Protein AF-A0A7S4HZF3-F1 (afdb_monomer_lite)

Organism: NCBI:txid72548

Foldseek 3Di:
DDDDDDDPDPPADDDPPDDDDDDDDPDDDLVVCCVPDDPVVSVVVVVVVVVVVVVVVVVVVVVVVVVVVVVVVVVVVVVVVVVLVVLLVVLLCCLVQVQLFDAQPDPVGRHTDDDDQWFQQDWDPPCVVQTFTAGNQPNDTPRPTCLVCQQVPPSQDPPADSTGRPPVVSSLLSSLVRSLVVSCVSLVPDDPSSSVSNCVVCVPVCVSSPRPVD

Secondary structure (DSSP, 8-state):
-PPPPPP------PPTT---SSSS-----HHHHHHHS-HHHHHHHHHHHHHHHHHHHHHHHHHHHHHHHHHHHHHHHHHHHHHHHHHHHHHHHHIIIIIIS-B-S-TTT--B----SS-SEEEEEEEETTEEEEETTT--EEET--HHHHHT-TTSPTT--SS---SHHHHHHHHHHHHHHHHHHHHHTS-HHHHHHHHHHTHHHHHHTTTT--

pLDDT: mean 87.55, std 17.33, range [32.25, 98.31]

Sequence (214 aa):
RHRAPATPTARRGRVPGCRAADGARTSYPDALLALRLPGDAFNAYLTSRLQLEEARLASEVDGRVRRQVQAELARLAEFEDDRDGREADALQRHIVDEILTLKCPREGCRQAYDDFEGCAALVCSRCRDPPCHFCGWCLHDCGRDAHAHVRTCPHKPAGTDAYYPRPRAVFDDHWKRRKAARIAEAMEAARPAVRARVCRALRVQLDEVGYGAQ

Structure (mmCIF, N/CA/C/O backbone):
data_AF-A0A7S4HZF3-F1
#
_entry.id   AF-A0A7S4HZF3-F1
#
loop_
_atom_site.group_PDB
_atom_site.id
_atom_site.type_symbol
_atom_site.label_atom_id
_atom_site.label_alt_id
_atom_site.label_comp_id
_atom_site.label_asym_id
_atom_site.label_entity_id
_atom_site.label_seq_id
_atom_site.pdbx_PDB_ins_code
_atom_site.Cartn_x
_atom_site.Cartn_y
_atom_site.Cartn_z
_atom_site.occupancy
_atom_site.B_iso_or_equiv
_atom_site.auth_seq_id
_atom_site.auth_comp_id
_atom_site.auth_asym_id
_atom_site.auth_atom_id
_atom_site.pdbx_PDB_model_num
ATOM 1 N N . ARG A 1 1 ? -0.731 5.477 36.263 1.00 39.31 1 ARG A N 1
ATOM 2 C CA . ARG A 1 1 ? -1.414 4.857 37.428 1.00 39.31 1 ARG A CA 1
ATOM 3 C C . ARG A 1 1 ? -2.761 5.555 37.606 1.00 39.31 1 ARG A C 1
ATOM 5 O O . ARG A 1 1 ? -2.833 6.554 38.308 1.00 39.31 1 ARG A O 1
ATOM 12 N N . HIS A 1 2 ? -3.791 5.105 3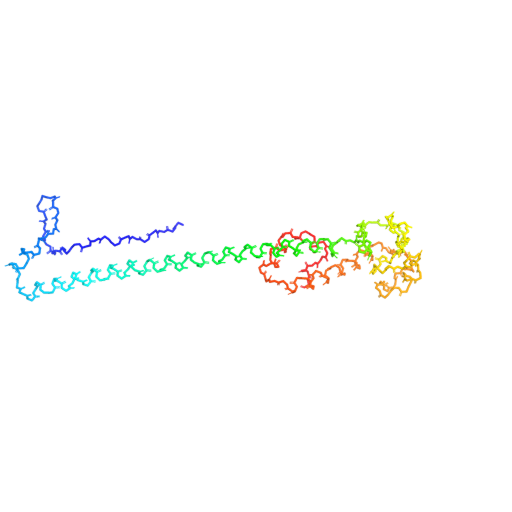6.885 1.00 34.91 2 HIS A N 1
ATOM 13 C CA . HIS A 1 2 ? -5.120 5.717 36.936 1.00 34.91 2 HIS A CA 1
ATOM 14 C C . HIS A 1 2 ? -5.876 5.210 38.166 1.00 34.91 2 HIS A C 1
ATOM 16 O O . HIS A 1 2 ? -6.023 4.007 38.367 1.00 34.91 2 HIS A O 1
ATOM 22 N N . ARG A 1 3 ? -6.281 6.147 39.024 1.00 32.25 3 ARG A N 1
ATOM 23 C CA . ARG A 1 3 ? -7.026 5.905 40.260 1.00 32.25 3 ARG A CA 1
ATOM 24 C C . ARG A 1 3 ? -8.498 5.708 39.884 1.00 32.25 3 ARG A C 1
ATOM 26 O O . ARG A 1 3 ? -9.089 6.605 39.291 1.00 32.25 3 ARG A O 1
ATOM 33 N N . ALA A 1 4 ? -9.060 4.539 40.185 1.00 34.62 4 ALA A N 1
ATOM 34 C CA . ALA A 1 4 ? -10.476 4.258 39.958 1.00 34.62 4 ALA A CA 1
ATOM 35 C C . ALA A 1 4 ? -11.363 5.241 40.757 1.00 34.62 4 ALA A C 1
ATOM 37 O O . ALA A 1 4 ? -10.996 5.597 41.884 1.00 34.62 4 ALA A O 1
ATOM 38 N N . PRO A 1 5 ? -12.512 5.687 40.215 1.00 38.56 5 PRO A N 1
ATOM 39 C CA . PRO A 1 5 ? -13.443 6.528 40.955 1.00 38.56 5 PRO A CA 1
ATOM 40 C C . PRO A 1 5 ? -14.061 5.726 42.106 1.00 38.56 5 PRO A C 1
ATOM 42 O O . PRO A 1 5 ? -14.525 4.602 41.924 1.00 38.56 5 PRO A O 1
ATOM 45 N N . ALA A 1 6 ? -14.035 6.303 43.307 1.00 38.88 6 ALA A N 1
ATOM 46 C CA . ALA A 1 6 ? -14.614 5.695 44.495 1.00 38.88 6 ALA A CA 1
ATOM 47 C C . ALA A 1 6 ? -16.127 5.505 44.305 1.00 38.88 6 ALA A C 1
ATOM 49 O O . ALA A 1 6 ? -16.853 6.466 44.056 1.00 38.88 6 ALA A O 1
ATOM 50 N N . THR A 1 7 ? -16.600 4.266 44.445 1.00 37.28 7 THR A N 1
ATOM 51 C CA . THR A 1 7 ? -18.027 3.937 44.532 1.00 37.28 7 THR A CA 1
ATOM 52 C C . THR A 1 7 ? -18.690 4.777 45.627 1.00 37.28 7 THR A C 1
ATOM 54 O O . THR A 1 7 ? -18.167 4.807 46.749 1.00 37.28 7 THR A O 1
ATOM 57 N N . PRO A 1 8 ? -19.832 5.437 45.357 1.00 39.84 8 PRO A N 1
ATOM 58 C CA . PRO A 1 8 ? -20.546 6.180 46.379 1.00 39.84 8 PRO A CA 1
ATOM 59 C C . PRO A 1 8 ? -21.089 5.175 47.395 1.00 39.84 8 PRO A C 1
ATOM 61 O O . PRO A 1 8 ? -22.013 4.409 47.129 1.00 39.84 8 PRO A O 1
ATOM 64 N N . THR A 1 9 ? -20.457 5.128 48.564 1.00 42.28 9 THR A N 1
ATOM 65 C CA . THR A 1 9 ? -20.938 4.340 49.693 1.00 42.28 9 THR A CA 1
ATOM 66 C C . THR A 1 9 ? -22.310 4.865 50.085 1.00 42.28 9 THR A C 1
ATOM 68 O O . THR A 1 9 ? -22.481 6.067 50.285 1.00 42.28 9 THR A O 1
ATOM 71 N N . ALA A 1 10 ? -23.291 3.964 50.174 1.00 42.53 10 ALA A N 1
ATOM 72 C CA . ALA A 1 10 ? -24.647 4.260 50.616 1.00 42.53 10 ALA A CA 1
ATOM 73 C C . ALA A 1 10 ? -24.607 5.006 51.959 1.00 42.53 10 ALA A C 1
ATOM 75 O O . ALA A 1 10 ? -24.451 4.406 53.028 1.00 42.53 10 ALA A O 1
ATOM 76 N N . ARG A 1 11 ? -24.709 6.337 51.915 1.00 46.69 11 ARG A N 1
ATOM 77 C CA . ARG A 1 11 ? -24.791 7.171 53.110 1.00 46.69 11 ARG A CA 1
ATOM 78 C C . ARG A 1 11 ? -26.216 7.071 53.633 1.00 46.69 11 ARG A C 1
ATOM 80 O O . ARG A 1 11 ? -27.071 7.885 53.313 1.00 46.69 11 ARG A O 1
ATOM 87 N N . ARG A 1 12 ? -26.463 6.034 54.437 1.00 45.34 12 ARG A N 1
ATOM 88 C CA . ARG A 1 12 ? -27.632 5.961 55.322 1.00 45.34 12 ARG A CA 1
ATOM 89 C C . ARG A 1 12 ? -27.640 7.232 56.170 1.00 45.34 12 ARG A C 1
ATOM 91 O O . ARG A 1 12 ? -26.593 7.575 56.724 1.00 45.34 12 ARG A O 1
ATOM 98 N N . GLY A 1 13 ? -28.775 7.931 56.233 1.00 41.81 13 GLY A N 1
ATOM 99 C CA . GLY A 1 13 ? -28.918 9.162 57.010 1.00 41.81 13 GLY A CA 1
ATOM 100 C C . GLY A 1 13 ? -28.385 8.963 58.428 1.00 41.81 13 GLY A C 1
ATOM 101 O O . GLY A 1 13 ? -28.945 8.191 59.203 1.00 41.81 13 GLY A O 1
ATOM 102 N N . ARG A 1 14 ? -27.258 9.603 58.750 1.00 47.94 14 ARG A N 1
ATOM 103 C CA . ARG A 1 14 ? -26.752 9.683 60.120 1.00 47.94 14 ARG A CA 1
ATOM 104 C C . ARG A 1 14 ? -27.191 11.016 60.686 1.00 47.94 14 ARG A C 1
ATOM 106 O O . ARG A 1 14 ? -26.902 12.054 60.099 1.00 47.94 14 ARG A O 1
ATOM 113 N N . VAL A 1 15 ? -27.836 10.969 61.841 1.00 46.03 15 VAL A N 1
ATOM 114 C CA . VAL A 1 15 ? -28.073 12.158 62.655 1.00 46.03 15 VAL A CA 1
ATOM 115 C C . VAL A 1 15 ? -26.736 12.548 63.303 1.00 46.03 15 VAL A C 1
ATOM 117 O O . VAL A 1 15 ? -26.105 11.691 63.936 1.00 46.03 15 VAL A O 1
ATOM 120 N N . PRO A 1 16 ? -26.256 13.793 63.141 1.00 42.00 16 PRO A N 1
ATOM 121 C CA . PRO A 1 16 ? -25.075 14.272 63.851 1.00 42.00 16 PRO A CA 1
ATOM 122 C C . PRO A 1 16 ? -25.298 14.163 65.368 1.00 42.00 16 PRO A C 1
ATOM 124 O O . PRO A 1 16 ? -26.251 14.729 65.891 1.00 42.00 16 PRO A O 1
ATOM 127 N N . GLY A 1 17 ? -24.443 13.413 66.074 1.00 47.81 17 GLY A N 1
ATOM 128 C CA . GLY A 1 17 ? -24.484 13.280 67.541 1.00 47.81 17 GLY A CA 1
ATOM 129 C C . GLY A 1 17 ? -24.940 11.922 68.089 1.00 47.81 17 GLY A C 1
ATOM 130 O O . GLY A 1 17 ? -24.714 11.646 69.265 1.00 47.81 17 GLY A O 1
ATOM 131 N N . CYS A 1 18 ? -25.492 11.022 67.270 1.00 49.94 18 CYS A N 1
ATOM 132 C CA . CYS A 1 18 ? -25.834 9.674 67.733 1.00 49.94 18 CYS A CA 1
ATOM 133 C C . CYS A 1 18 ? -24.596 8.760 67.715 1.00 49.94 18 CYS A C 1
ATOM 135 O O . CYS A 1 18 ? -24.215 8.235 66.666 1.00 49.94 18 CYS A O 1
ATOM 137 N N . ARG A 1 19 ? -23.961 8.549 68.877 1.00 46.81 19 ARG A N 1
ATOM 138 C CA . ARG A 1 19 ? -23.011 7.441 69.062 1.00 46.81 19 ARG A CA 1
ATOM 139 C C . ARG A 1 19 ? -23.813 6.147 69.154 1.00 46.81 19 ARG A C 1
ATOM 141 O O . ARG A 1 19 ? -24.637 6.003 70.049 1.00 46.81 19 ARG A O 1
ATOM 148 N N . ALA A 1 20 ? -23.583 5.219 68.231 1.00 48.88 20 ALA A N 1
ATOM 149 C CA . ALA A 1 20 ? -24.076 3.861 68.390 1.00 48.88 20 ALA A CA 1
ATOM 150 C C . ALA A 1 20 ? -23.321 3.228 69.560 1.00 48.88 20 ALA A C 1
ATOM 152 O O . ALA A 1 20 ? -22.129 2.942 69.434 1.00 48.88 20 ALA A O 1
ATOM 153 N N . ALA A 1 21 ? -23.995 3.064 70.695 1.00 46.78 21 ALA A N 1
ATOM 154 C CA . ALA A 1 21 ? -23.595 2.044 71.644 1.00 46.78 21 ALA A CA 1
ATOM 155 C C . ALA A 1 21 ? -23.730 0.703 70.909 1.00 46.78 21 ALA A C 1
ATOM 157 O O . ALA A 1 21 ? -24.753 0.431 70.284 1.00 46.78 21 ALA A O 1
ATOM 158 N N . ASP A 1 22 ? -22.656 -0.074 70.913 1.00 47.19 22 ASP A N 1
ATOM 159 C CA . ASP A 1 22 ? -22.677 -1.495 70.574 1.00 47.19 22 ASP A CA 1
ATOM 160 C C . ASP A 1 22 ? -22.912 -1.840 69.098 1.00 47.19 22 ASP A C 1
ATOM 162 O O . ASP A 1 22 ? -23.850 -2.537 68.735 1.00 47.19 22 ASP A O 1
ATOM 166 N N . GLY A 1 23 ? -21.999 -1.394 68.228 1.00 50.47 23 GLY A N 1
ATOM 167 C CA . GLY A 1 23 ? -21.511 -2.185 67.081 1.00 50.47 23 GLY A CA 1
ATOM 168 C C . GLY A 1 23 ? -22.491 -2.660 65.989 1.00 50.47 23 GLY A C 1
ATOM 169 O O . GLY A 1 23 ? -22.035 -3.240 65.004 1.00 50.47 23 GLY A O 1
ATOM 170 N N . ALA A 1 24 ? -23.798 -2.410 66.075 1.00 49.50 24 ALA A N 1
ATOM 171 C CA . ALA A 1 24 ? -24.798 -3.010 65.199 1.00 49.50 24 ALA A CA 1
ATOM 172 C C . ALA A 1 24 ? -25.681 -1.951 64.515 1.00 49.50 24 ALA A C 1
ATOM 174 O O . ALA A 1 24 ? -26.526 -1.302 65.117 1.00 49.50 24 ALA A O 1
ATOM 175 N N . ARG A 1 25 ? -25.454 -1.811 63.201 1.00 56.56 25 ARG A N 1
ATOM 176 C CA . ARG A 1 25 ? -26.339 -1.271 62.144 1.00 56.56 25 ARG A CA 1
ATOM 177 C C . ARG A 1 25 ? -27.165 -0.023 62.500 1.00 56.56 25 ARG A C 1
ATOM 179 O O . ARG A 1 25 ? -28.334 -0.084 62.857 1.00 56.56 25 ARG A O 1
ATOM 186 N N . THR A 1 26 ? -26.583 1.142 62.229 1.00 58.56 26 THR A N 1
ATOM 187 C CA . THR A 1 26 ? -27.201 2.456 62.464 1.00 58.56 26 THR A CA 1
ATOM 188 C C . THR A 1 26 ? -28.191 2.862 61.363 1.00 58.56 26 THR A C 1
ATOM 190 O O . THR A 1 26 ? -27.866 3.687 60.505 1.00 58.56 26 THR A O 1
ATOM 193 N N . SER A 1 27 ? -29.395 2.292 61.360 1.00 64.88 27 SER A N 1
ATOM 194 C CA . SER A 1 27 ? -30.554 2.896 60.684 1.00 64.88 27 SER A CA 1
ATOM 195 C C . SER A 1 27 ? -31.845 2.557 61.422 1.00 64.88 27 SER A C 1
ATOM 197 O O . SER A 1 27 ? -32.123 1.380 61.637 1.00 64.88 27 SER A O 1
ATOM 199 N N . TYR A 1 28 ? -32.631 3.576 61.772 1.00 81.56 28 TYR A N 1
ATOM 200 C CA . TYR A 1 28 ? -33.967 3.394 62.338 1.00 81.56 28 TYR A CA 1
ATOM 201 C C . TYR A 1 28 ? -34.943 2.872 61.266 1.00 81.56 28 TYR A C 1
ATOM 203 O O . TYR A 1 28 ? -34.857 3.321 60.122 1.00 81.56 28 TYR A O 1
ATOM 211 N N . PRO A 1 29 ? -35.864 1.951 61.609 1.00 84.38 29 PRO A N 1
ATOM 212 C CA . PRO A 1 29 ? -36.972 1.561 60.740 1.00 84.38 29 PRO A CA 1
ATOM 213 C C . PRO A 1 29 ? -37.901 2.739 60.438 1.00 84.38 29 PRO A C 1
ATOM 215 O O . PRO A 1 29 ? -38.227 3.515 61.339 1.00 84.38 29 PRO A O 1
ATOM 218 N N . ASP A 1 30 ? -38.409 2.812 59.209 1.00 86.00 30 ASP A N 1
ATOM 219 C CA . ASP A 1 30 ? -39.293 3.898 58.761 1.00 86.00 30 ASP A CA 1
ATOM 220 C C . ASP A 1 30 ? -40.549 4.027 59.622 1.00 86.00 30 ASP A C 1
ATOM 222 O O . ASP A 1 30 ? -40.959 5.136 59.940 1.00 86.00 30 ASP A O 1
ATOM 226 N N . ALA A 1 31 ? -41.114 2.904 60.078 1.00 86.81 31 ALA A N 1
ATOM 227 C CA . ALA A 1 31 ? -42.273 2.898 60.970 1.00 86.81 31 ALA A CA 1
ATOM 228 C C . ALA A 1 31 ? -41.993 3.595 62.316 1.00 86.81 31 ALA A C 1
ATOM 230 O O . ALA A 1 31 ? -42.859 4.286 62.847 1.00 86.81 31 ALA A O 1
ATOM 231 N N . LEU A 1 32 ? -40.776 3.456 62.860 1.00 85.94 32 LEU A N 1
ATOM 232 C CA . LEU A 1 32 ? -40.383 4.144 64.094 1.00 85.94 32 LEU A CA 1
ATOM 233 C C . LEU A 1 32 ? -40.102 5.628 63.850 1.00 85.94 32 LEU A C 1
ATOM 235 O O . LEU A 1 32 ? -40.420 6.444 64.711 1.00 85.94 32 LEU A O 1
ATOM 239 N N . LEU A 1 33 ? -39.550 5.986 62.688 1.00 87.25 33 LEU A N 1
ATOM 240 C CA . LEU A 1 33 ? -39.375 7.384 62.289 1.00 87.25 33 LEU A CA 1
ATOM 241 C C . LEU A 1 33 ? -40.731 8.078 62.090 1.00 87.25 33 LEU A C 1
ATOM 243 O O . LEU A 1 33 ? -40.921 9.174 62.606 1.00 87.25 33 LEU A O 1
ATOM 247 N N . ALA A 1 34 ? -41.688 7.412 61.441 1.00 89.81 34 ALA A N 1
ATOM 248 C CA . ALA A 1 34 ? -43.046 7.913 61.237 1.00 89.81 34 ALA A CA 1
ATOM 249 C C . ALA A 1 34 ? -43.792 8.154 62.559 1.00 89.81 34 ALA A C 1
ATOM 251 O O . ALA A 1 34 ? -44.517 9.132 62.691 1.00 89.81 34 ALA A O 1
ATOM 252 N N . LEU A 1 35 ? -43.600 7.271 63.548 1.00 90.00 35 LEU A N 1
ATOM 253 C CA . LEU A 1 35 ? -44.254 7.371 64.857 1.00 90.00 35 LEU A CA 1
ATOM 254 C C . LEU A 1 35 ? -43.649 8.464 65.754 1.00 90.00 35 LEU A C 1
ATOM 256 O O . LEU A 1 35 ? -44.314 8.958 66.662 1.00 90.00 35 LEU A O 1
ATOM 260 N N . ARG A 1 36 ? -42.362 8.782 65.572 1.00 91.00 36 ARG A N 1
ATOM 261 C CA . ARG A 1 36 ? -41.589 9.619 66.507 1.00 91.00 36 ARG A CA 1
ATOM 262 C C . ARG A 1 36 ? -41.262 11.011 65.983 1.00 91.00 36 ARG A C 1
ATOM 264 O O . ARG A 1 36 ? -40.899 11.862 66.791 1.00 91.00 36 ARG A O 1
ATOM 271 N N . LEU A 1 37 ? -41.354 11.242 64.677 1.00 90.38 37 LEU A N 1
ATOM 272 C CA . LEU A 1 37 ? -41.080 12.542 64.074 1.00 90.38 37 LEU A CA 1
ATOM 273 C C . LEU A 1 37 ? -42.378 13.321 63.813 1.00 90.38 37 LEU A C 1
ATOM 275 O O . LEU A 1 37 ? -43.398 12.720 63.475 1.00 90.38 37 LEU A O 1
ATOM 279 N N . PRO A 1 38 ? -42.338 14.661 63.904 1.00 93.31 38 PRO A N 1
ATOM 280 C CA . PRO A 1 38 ? -43.365 15.523 63.326 1.00 93.31 38 PRO A CA 1
ATOM 281 C C . PRO A 1 38 ? -43.580 15.227 61.829 1.00 93.31 38 PRO A C 1
ATOM 283 O O . PRO A 1 38 ? -42.648 14.829 61.125 1.00 93.31 38 PRO A O 1
ATOM 286 N N . GLY A 1 39 ? -44.808 15.408 61.332 1.00 90.81 39 GLY A N 1
ATOM 287 C CA . GLY A 1 39 ? -45.186 14.997 59.972 1.00 90.81 39 GLY A CA 1
ATOM 288 C C . GLY A 1 39 ? -44.402 15.698 58.856 1.00 90.81 39 GLY A C 1
ATOM 289 O O . GLY A 1 39 ? -44.041 15.073 57.863 1.00 90.81 39 GLY A O 1
ATOM 290 N N . ASP A 1 40 ? -44.072 16.974 59.034 1.00 93.31 40 ASP A N 1
ATOM 291 C CA . ASP A 1 40 ? -43.211 17.752 58.139 1.00 93.31 40 ASP A CA 1
ATOM 292 C C . ASP A 1 40 ? -41.772 17.209 58.098 1.00 93.31 40 ASP A C 1
ATOM 294 O O . ASP A 1 40 ? -41.211 17.021 57.015 1.00 93.31 40 ASP A O 1
ATOM 298 N N . ALA A 1 41 ? -41.202 16.866 59.256 1.00 89.88 41 ALA A N 1
ATOM 299 C CA . ALA A 1 41 ? -39.871 16.272 59.358 1.00 89.88 41 ALA A CA 1
ATOM 300 C C . ALA A 1 41 ? -39.806 14.873 58.718 1.00 89.88 41 ALA A C 1
ATOM 302 O O . ALA A 1 41 ? -38.837 14.549 58.023 1.00 89.88 41 ALA A O 1
ATOM 303 N N . PHE A 1 42 ? -40.840 14.046 58.903 1.00 91.12 42 PHE A N 1
ATOM 304 C CA . PHE A 1 42 ? -40.917 12.731 58.264 1.00 91.12 42 PHE A CA 1
ATOM 305 C C . PHE A 1 42 ? -41.105 12.834 56.740 1.00 91.12 42 PHE A C 1
ATOM 307 O O . PHE A 1 42 ? -40.445 12.111 55.992 1.00 91.12 42 PHE A O 1
ATOM 314 N N . ASN A 1 43 ? -41.914 13.784 56.258 1.00 92.38 43 ASN A N 1
ATOM 315 C CA . ASN A 1 43 ? -42.062 14.051 54.824 1.00 92.38 43 ASN A CA 1
ATOM 316 C C . ASN A 1 43 ? -40.749 14.524 54.187 1.00 92.38 43 ASN A C 1
ATOM 318 O O . ASN A 1 43 ? -40.373 14.037 53.123 1.00 92.38 43 ASN A O 1
ATOM 322 N N . ALA A 1 44 ? -40.006 15.415 54.851 1.00 91.31 44 ALA A N 1
ATOM 323 C CA . ALA A 1 44 ? -38.689 15.843 54.381 1.00 91.31 44 ALA A CA 1
ATOM 324 C C . ALA A 1 44 ? -37.693 14.669 54.285 1.00 91.31 44 ALA A C 1
ATOM 326 O O . ALA A 1 44 ? -36.924 14.581 53.320 1.00 91.31 44 ALA A O 1
ATOM 327 N N . TYR A 1 45 ? -37.734 13.737 55.246 1.00 91.25 45 TYR A 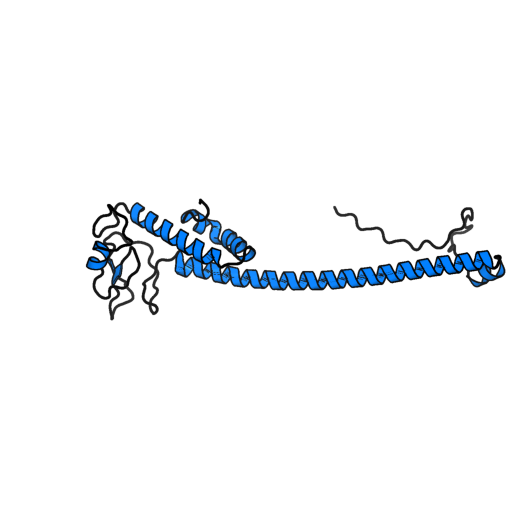N 1
ATOM 328 C CA . TYR A 1 45 ? -36.964 12.491 55.203 1.00 91.25 45 TYR A CA 1
ATOM 329 C C . TYR A 1 45 ? -37.337 11.619 53.993 1.00 91.25 45 TYR A C 1
ATOM 331 O O . TYR A 1 45 ? -36.443 11.187 53.260 1.00 91.25 45 TYR A O 1
ATOM 339 N N . LEU A 1 46 ? -38.633 11.386 53.757 1.00 93.88 46 LEU A N 1
ATOM 340 C CA . LEU A 1 46 ? -39.107 10.576 52.631 1.00 93.88 46 LEU A CA 1
ATOM 341 C C . LEU A 1 46 ? -38.719 11.189 51.282 1.00 93.88 46 LEU A C 1
ATOM 343 O O . LEU A 1 46 ? -38.175 10.480 50.437 1.00 93.88 46 LEU A O 1
ATOM 347 N N . THR A 1 47 ? -38.911 12.499 51.104 1.00 94.38 47 THR A 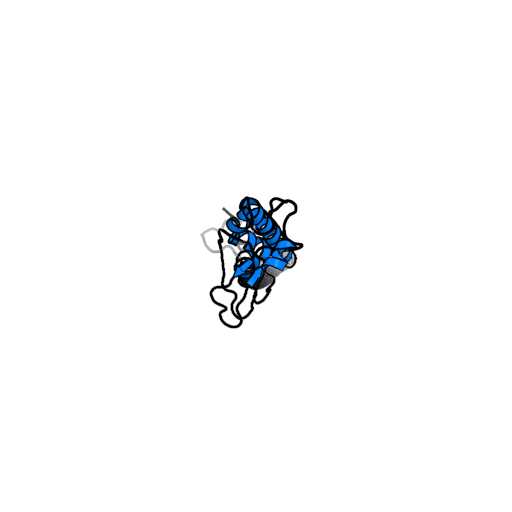N 1
ATOM 348 C CA . THR A 1 47 ? -38.505 13.220 49.887 1.00 94.38 47 THR A CA 1
ATOM 349 C C . THR A 1 47 ? -37.006 13.093 49.639 1.00 94.38 47 THR A C 1
ATOM 351 O O . THR A 1 47 ? -36.590 12.730 48.541 1.00 94.38 47 THR A O 1
ATOM 354 N N . SER A 1 48 ? -36.184 13.317 50.670 1.00 92.56 48 SER A N 1
ATOM 355 C CA . SER A 1 48 ? -34.725 13.197 50.552 1.00 92.56 48 SER A CA 1
ATOM 356 C C . SER A 1 48 ? -34.306 11.779 50.165 1.00 92.56 48 SER A C 1
ATOM 358 O O . SER A 1 48 ? -33.392 11.581 49.368 1.00 92.56 48 SER A O 1
ATOM 360 N N . ARG A 1 49 ? -34.974 10.764 50.721 1.00 92.06 49 ARG A N 1
ATOM 361 C CA . ARG A 1 49 ? -34.686 9.363 50.409 1.00 92.06 49 ARG A CA 1
ATOM 362 C C . ARG A 1 49 ? -35.112 8.986 48.990 1.00 92.06 49 ARG A C 1
ATOM 364 O O . ARG A 1 49 ? -34.353 8.290 48.321 1.00 92.06 49 ARG A O 1
ATOM 371 N N . LEU A 1 50 ? -36.271 9.456 48.532 1.00 95.38 50 LEU A N 1
ATOM 372 C CA . LEU A 1 50 ? -36.733 9.257 47.158 1.00 95.38 50 LEU A CA 1
ATOM 373 C C . LEU A 1 50 ? -35.749 9.876 46.158 1.00 95.38 50 LEU A C 1
ATOM 375 O O . LEU A 1 50 ? -35.294 9.183 45.256 1.00 95.38 50 LEU A O 1
ATOM 379 N N . GLN A 1 51 ? -35.328 11.122 46.390 1.00 94.88 51 GLN A N 1
ATOM 380 C CA . GLN A 1 51 ? -34.338 11.810 45.553 1.00 94.88 51 GLN A CA 1
ATOM 381 C C . GLN A 1 51 ? -33.006 11.051 45.467 1.00 94.88 51 GLN A C 1
ATOM 383 O O . GLN A 1 51 ? -32.374 11.016 44.413 1.00 94.88 51 GLN A O 1
ATOM 388 N N . LEU A 1 52 ? -32.564 10.428 46.564 1.00 94.44 52 LEU A N 1
ATOM 389 C CA . LEU A 1 52 ? -31.342 9.620 46.569 1.00 94.44 52 LEU A CA 1
ATOM 390 C C . LEU A 1 52 ? -31.483 8.339 45.741 1.00 94.44 52 LEU A C 1
ATOM 392 O O . LEU A 1 52 ? -30.543 7.973 45.035 1.00 94.44 52 LEU A O 1
ATOM 396 N N . GLU A 1 53 ? -32.628 7.659 45.819 1.00 93.25 53 GLU A N 1
ATOM 397 C CA . GLU A 1 53 ? -32.889 6.472 44.998 1.00 93.25 53 GLU A CA 1
ATOM 398 C C . GLU A 1 53 ? -33.048 6.840 43.519 1.00 93.25 53 GLU A C 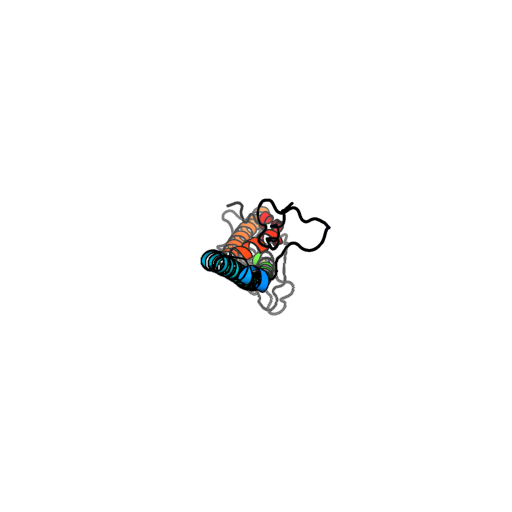1
ATOM 400 O O . GLU A 1 53 ? -32.439 6.199 42.667 1.00 93.25 53 GLU A O 1
ATOM 405 N N . GLU A 1 54 ? -33.767 7.917 43.200 1.00 96.50 54 GLU A N 1
ATOM 406 C CA . GLU A 1 54 ? -33.875 8.439 41.833 1.00 96.50 54 GLU A CA 1
ATOM 407 C C . GLU A 1 54 ? -32.501 8.793 41.257 1.00 96.50 54 GLU A C 1
ATOM 409 O O . GLU A 1 54 ? -32.161 8.361 40.157 1.00 96.50 54 GLU A O 1
ATOM 414 N N . ALA A 1 55 ? -31.663 9.505 42.019 1.00 95.06 55 ALA A N 1
ATOM 415 C CA . ALA A 1 55 ? -30.305 9.844 41.601 1.00 95.06 55 ALA A CA 1
ATOM 416 C C . ALA A 1 55 ? -29.431 8.596 41.394 1.00 95.06 55 ALA A C 1
ATOM 418 O O . ALA A 1 55 ? -28.611 8.546 40.471 1.00 95.06 55 ALA A O 1
ATOM 419 N N . ARG A 1 56 ? -29.603 7.568 42.233 1.00 95.50 56 ARG A N 1
ATOM 420 C CA . ARG A 1 56 ? -28.902 6.292 42.080 1.00 95.50 56 ARG A CA 1
ATOM 421 C C . ARG A 1 56 ? -29.345 5.565 40.812 1.00 95.50 56 ARG A C 1
ATOM 423 O O . ARG A 1 56 ? -28.485 5.151 40.038 1.00 95.50 56 ARG A O 1
ATOM 430 N N . LEU A 1 57 ? -30.651 5.435 40.589 1.00 96.12 57 LEU A N 1
ATOM 431 C CA . LEU A 1 57 ? -31.212 4.793 39.400 1.00 96.12 57 LEU A CA 1
ATOM 432 C C . LEU A 1 57 ? -30.794 5.531 38.124 1.00 96.12 57 LEU A C 1
ATOM 434 O O . LEU A 1 57 ? -30.356 4.891 37.171 1.00 96.12 57 LEU A O 1
ATOM 438 N N . ALA A 1 58 ? -30.839 6.866 38.127 1.00 96.56 58 ALA A N 1
ATOM 439 C CA . ALA A 1 58 ? -30.364 7.689 37.017 1.00 96.56 58 ALA A CA 1
ATOM 440 C C . ALA A 1 58 ? -28.879 7.422 36.709 1.00 96.56 58 ALA A C 1
ATOM 442 O O . ALA A 1 58 ? -28.521 7.174 35.562 1.00 96.56 58 ALA A O 1
ATOM 443 N N . SER A 1 59 ? -28.025 7.363 37.737 1.00 96.50 59 SER A N 1
ATOM 444 C CA . SER A 1 59 ? -26.600 7.032 37.585 1.00 96.50 59 SER A CA 1
ATOM 445 C C . SER A 1 59 ? -26.369 5.620 37.027 1.00 96.50 59 SER A C 1
ATOM 447 O O . SER A 1 59 ? -25.498 5.409 36.177 1.00 96.50 59 SER A O 1
ATOM 449 N N . GLU A 1 60 ? -27.159 4.636 37.466 1.00 96.94 60 GLU A N 1
ATOM 450 C CA . GLU A 1 60 ? -27.083 3.261 36.962 1.00 96.94 60 GLU A CA 1
ATOM 451 C C . GLU A 1 60 ? -27.504 3.170 35.482 1.00 96.94 60 GLU A C 1
ATOM 453 O O . GLU A 1 60 ? -26.824 2.502 34.690 1.00 96.94 60 GLU A O 1
ATOM 458 N N . VAL A 1 61 ? -28.567 3.881 35.087 1.00 97.19 61 VAL A N 1
ATOM 459 C CA . VAL A 1 61 ? -29.030 3.980 33.692 1.00 97.19 61 VAL A CA 1
ATOM 460 C C . VAL A 1 61 ? -27.985 4.675 32.822 1.00 97.19 61 VAL A C 1
ATOM 462 O O . VAL A 1 61 ? -27.570 4.106 31.810 1.00 97.19 61 VAL A O 1
ATOM 465 N N . ASP A 1 62 ? -27.478 5.833 33.245 1.00 97.38 62 ASP A N 1
ATOM 466 C CA . ASP A 1 62 ? -26.422 6.564 32.540 1.00 97.38 62 ASP A CA 1
ATOM 467 C C . ASP A 1 62 ? -25.173 5.697 32.353 1.00 97.38 62 ASP A C 1
ATOM 469 O O . ASP A 1 62 ? -24.584 5.645 31.270 1.00 97.38 62 ASP A O 1
ATOM 473 N N . GLY A 1 63 ? -24.775 4.960 33.393 1.00 97.88 63 GLY A N 1
ATOM 474 C CA . GLY A 1 63 ? -23.654 4.028 33.334 1.00 97.88 63 GLY A CA 1
ATOM 475 C C . GLY A 1 63 ? -23.890 2.864 32.368 1.00 97.88 63 GLY A C 1
ATOM 476 O O . GLY A 1 63 ? -22.950 2.390 31.724 1.00 97.88 63 GLY A O 1
ATOM 477 N N . ARG A 1 64 ? -25.130 2.377 32.234 1.00 97.50 64 ARG A N 1
ATOM 478 C CA . ARG A 1 64 ? -25.483 1.345 31.248 1.00 97.50 64 ARG A CA 1
ATOM 479 C C . ARG A 1 64 ? -25.430 1.896 29.825 1.00 97.50 64 ARG A C 1
ATOM 481 O O . ARG A 1 64 ? -24.791 1.272 28.981 1.00 97.50 64 ARG A O 1
ATOM 488 N N . VAL A 1 65 ? -26.023 3.065 29.587 1.00 97.19 65 VAL A N 1
ATOM 489 C CA . VAL A 1 65 ? -26.017 3.724 28.272 1.00 97.19 65 VAL A CA 1
ATOM 490 C C . VAL A 1 65 ? -24.586 4.024 27.832 1.00 97.19 65 VAL A C 1
ATOM 492 O O . VAL A 1 65 ? -24.196 3.641 26.733 1.00 97.19 65 VAL A O 1
ATOM 495 N N . ARG A 1 66 ? -23.755 4.610 28.705 1.00 97.75 66 ARG A N 1
ATOM 496 C CA . ARG A 1 66 ? -22.341 4.894 28.397 1.00 97.75 66 ARG A CA 1
ATOM 497 C C . ARG A 1 66 ? -21.564 3.636 28.023 1.00 97.75 66 ARG A C 1
ATOM 499 O O . ARG A 1 66 ? -20.821 3.663 27.049 1.00 97.75 66 ARG A O 1
ATOM 506 N N . ARG A 1 67 ? -21.748 2.535 28.761 1.00 98.12 67 ARG A N 1
ATOM 507 C CA . ARG A 1 67 ? -21.091 1.254 28.450 1.00 98.12 67 ARG A CA 1
ATOM 508 C C . ARG A 1 67 ? -21.527 0.699 27.100 1.00 98.12 67 ARG A C 1
ATOM 510 O O . ARG A 1 67 ? -20.680 0.234 26.350 1.00 98.12 67 ARG A O 1
ATOM 517 N N . GLN A 1 68 ? -22.819 0.766 26.786 1.00 97.50 68 GLN A N 1
ATOM 518 C CA . GLN A 1 68 ? -23.330 0.290 25.504 1.00 97.50 68 GLN A CA 1
ATOM 519 C C . GLN A 1 68 ? -22.788 1.131 24.342 1.00 97.50 68 GLN A C 1
ATOM 521 O O . GLN A 1 68 ? -22.270 0.571 23.384 1.00 97.50 68 GLN A O 1
ATOM 526 N N . VAL A 1 69 ? -22.810 2.462 24.461 1.00 98.00 69 VAL A N 1
ATOM 527 C CA . VAL A 1 69 ? -22.232 3.363 23.450 1.00 98.00 69 VAL A CA 1
ATOM 528 C C . VAL A 1 69 ? -20.739 3.088 23.256 1.00 98.00 69 VAL A C 1
ATOM 530 O O . VAL A 1 69 ? -20.279 2.981 22.125 1.00 98.00 69 VAL A O 1
ATOM 533 N N . GLN A 1 70 ? -19.980 2.925 24.343 1.00 97.44 70 GLN A N 1
ATOM 534 C CA . GLN A 1 70 ? -18.553 2.600 24.264 1.00 97.44 70 GLN A CA 1
ATOM 535 C C . GLN A 1 70 ? -18.295 1.250 23.587 1.00 97.44 70 GLN A C 1
ATOM 537 O O . GLN A 1 70 ? -17.369 1.152 22.787 1.00 97.44 70 GLN A O 1
ATOM 542 N N . ALA A 1 71 ? -19.104 0.230 23.882 1.00 97.94 71 ALA A N 1
ATOM 543 C CA . ALA A 1 71 ? -18.978 -1.084 23.260 1.00 97.94 71 ALA A CA 1
ATOM 544 C C . ALA A 1 71 ? -19.247 -1.029 21.747 1.00 97.94 71 ALA A C 1
ATOM 546 O O . ALA A 1 71 ? -18.484 -1.604 20.975 1.00 97.94 71 ALA A O 1
ATOM 547 N N . GLU A 1 72 ? -20.276 -0.295 21.314 1.00 98.00 72 GLU A N 1
ATOM 548 C CA . GLU A 1 72 ? -20.575 -0.146 19.885 1.00 98.00 72 GLU A CA 1
ATOM 549 C C . GLU A 1 72 ? -19.505 0.677 19.152 1.00 98.00 72 GLU A C 1
ATOM 551 O O . GLU A 1 72 ? -19.085 0.296 18.062 1.00 98.00 72 GLU A O 1
ATOM 556 N N . LEU A 1 73 ? -18.992 1.759 19.753 1.00 97.75 73 LEU A N 1
ATOM 557 C CA . LEU A 1 73 ? -17.883 2.525 19.166 1.00 97.75 73 LEU A CA 1
ATOM 558 C C . LEU A 1 73 ? -16.610 1.682 19.030 1.00 97.75 73 LEU A C 1
ATOM 560 O O . LEU A 1 73 ? -15.947 1.746 17.998 1.00 97.75 73 LEU A O 1
ATOM 564 N N . ALA A 1 74 ? -16.281 0.876 20.044 1.00 97.38 74 ALA A N 1
ATOM 565 C CA . ALA A 1 74 ? -15.136 -0.030 19.988 1.00 97.38 74 ALA A CA 1
ATOM 566 C C . ALA A 1 74 ? -15.297 -1.069 18.869 1.00 97.38 74 ALA A C 1
ATOM 568 O O . ALA A 1 74 ? -14.365 -1.298 18.103 1.00 97.38 74 ALA A O 1
ATOM 569 N N . ARG A 1 75 ? -16.500 -1.634 18.729 1.00 96.81 75 ARG A N 1
ATOM 570 C CA . ARG A 1 75 ? -16.826 -2.586 17.665 1.00 96.81 75 ARG A CA 1
ATOM 571 C C . ARG A 1 75 ? -16.690 -1.965 16.272 1.00 96.81 75 ARG A C 1
ATOM 573 O O . ARG A 1 75 ? -16.135 -2.595 15.380 1.00 96.81 75 ARG A O 1
ATOM 580 N N . LEU A 1 76 ? -17.189 -0.743 16.070 1.00 96.31 76 LEU A N 1
ATOM 581 C CA . LEU A 1 76 ? -17.046 -0.034 14.792 1.00 96.31 76 LEU A CA 1
ATOM 582 C C . LEU A 1 76 ? -15.575 0.250 14.467 1.00 96.31 76 LEU A C 1
ATOM 584 O O . LEU A 1 76 ? -15.154 0.007 13.339 1.00 96.31 76 LEU A O 1
ATOM 588 N N . ALA A 1 77 ? -14.794 0.691 15.455 1.00 95.56 77 ALA A N 1
ATOM 589 C CA . ALA A 1 77 ? -13.368 0.950 15.280 1.00 95.56 77 ALA A CA 1
ATOM 590 C C . ALA A 1 77 ? -12.588 -0.317 14.888 1.00 95.56 77 ALA A C 1
ATOM 592 O O . ALA A 1 77 ? -11.720 -0.252 14.025 1.00 95.56 77 ALA A O 1
ATOM 593 N N . GLU A 1 78 ? -12.920 -1.473 15.468 1.00 95.75 78 GLU A N 1
ATOM 594 C CA . GLU A 1 78 ? -12.317 -2.761 15.102 1.00 95.75 78 GLU A CA 1
ATOM 595 C C . GLU A 1 78 ? -12.615 -3.133 13.640 1.00 95.75 78 GLU A C 1
ATOM 597 O O . GLU A 1 78 ? -11.704 -3.476 12.887 1.00 95.75 78 GLU A O 1
ATOM 602 N N . PHE A 1 79 ? -13.867 -2.979 13.191 1.00 94.56 79 PHE A N 1
ATOM 603 C CA . PHE A 1 79 ? -14.228 -3.215 11.788 1.00 94.56 79 PHE A CA 1
ATOM 604 C C . PHE A 1 79 ? -13.506 -2.279 10.813 1.00 94.56 79 PHE A C 1
ATOM 606 O O . PHE A 1 79 ? -13.133 -2.700 9.711 1.00 94.56 79 PHE A O 1
ATOM 613 N N . GLU A 1 80 ? -13.340 -1.009 11.184 1.00 94.25 80 GLU A N 1
ATOM 614 C CA . GLU A 1 80 ? -12.584 -0.041 10.391 1.00 94.25 80 GLU A CA 1
ATOM 615 C C . GLU A 1 80 ? -11.100 -0.413 10.327 1.00 94.25 80 GLU A C 1
ATOM 617 O O . GLU A 1 80 ? -10.533 -0.443 9.236 1.00 94.25 80 GLU A O 1
ATOM 622 N N . ASP A 1 81 ? -10.493 -0.785 11.455 1.00 94.62 81 ASP A N 1
ATOM 623 C CA . ASP A 1 81 ? -9.087 -1.192 11.530 1.00 94.62 81 ASP A CA 1
ATOM 624 C C . ASP A 1 81 ? -8.789 -2.428 10.664 1.00 94.62 81 ASP A C 1
ATOM 626 O O . ASP A 1 81 ? -7.813 -2.464 9.903 1.00 94.62 81 ASP A O 1
ATOM 630 N N . ASP A 1 82 ? -9.691 -3.407 10.701 1.00 96.12 82 ASP A N 1
ATOM 631 C CA . ASP A 1 82 ? -9.667 -4.603 9.864 1.00 96.12 82 ASP A CA 1
ATOM 632 C C . ASP A 1 82 ? -9.763 -4.270 8.370 1.00 96.12 82 ASP A C 1
ATOM 634 O O . ASP A 1 82 ? -9.056 -4.840 7.529 1.00 96.12 82 ASP A O 1
ATOM 638 N N . ARG A 1 83 ? -10.663 -3.347 8.011 1.00 95.38 83 ARG A N 1
ATOM 639 C CA . ARG A 1 83 ? -10.819 -2.881 6.629 1.00 95.38 83 ARG A CA 1
ATOM 640 C C . ARG A 1 83 ? -9.551 -2.176 6.155 1.00 95.38 83 ARG A C 1
ATOM 642 O O . ARG A 1 83 ? -9.085 -2.461 5.052 1.00 95.38 83 ARG A O 1
ATOM 649 N N . ASP A 1 84 ? -8.993 -1.302 6.984 1.00 96.25 84 ASP A N 1
ATOM 650 C CA . ASP A 1 84 ? -7.752 -0.577 6.711 1.00 96.25 84 ASP A CA 1
ATOM 651 C C . ASP A 1 84 ? -6.572 -1.533 6.540 1.00 96.25 84 ASP A C 1
ATOM 653 O O . ASP A 1 84 ? -5.712 -1.300 5.694 1.00 96.25 84 ASP A O 1
ATOM 657 N N . GLY A 1 85 ? -6.535 -2.626 7.308 1.00 97.31 85 GLY A N 1
ATOM 658 C CA . GLY A 1 85 ? -5.531 -3.686 7.177 1.00 97.31 85 GLY A CA 1
ATOM 659 C C . GLY A 1 85 ? -5.584 -4.365 5.822 1.00 97.31 85 GLY A C 1
ATOM 660 O O . GLY A 1 85 ? -4.596 -4.364 5.095 1.00 97.31 85 GLY A O 1
ATOM 661 N N . ARG A 1 86 ? -6.762 -4.855 5.428 1.00 97.50 86 ARG A N 1
ATOM 662 C CA . ARG A 1 86 ? -6.933 -5.526 4.130 1.00 97.50 86 ARG A CA 1
ATOM 663 C C . ARG A 1 86 ? -6.601 -4.613 2.949 1.00 97.50 86 ARG A C 1
ATOM 665 O O . ARG A 1 86 ? -6.002 -5.067 1.974 1.00 97.50 86 ARG A O 1
ATOM 672 N N . GLU A 1 87 ? -6.993 -3.342 3.028 1.00 97.81 87 GLU A N 1
ATOM 673 C CA . GLU A 1 87 ? -6.687 -2.348 1.996 1.00 97.81 87 GLU A CA 1
ATOM 674 C C . GLU A 1 87 ? -5.184 -2.037 1.944 1.00 97.81 87 GLU A C 1
ATOM 676 O O . GLU A 1 87 ? -4.609 -1.997 0.856 1.00 97.81 87 GLU A O 1
ATOM 681 N N . ALA A 1 88 ? -4.526 -1.905 3.101 1.00 98.19 88 ALA A N 1
ATOM 682 C CA . ALA A 1 88 ? -3.080 -1.705 3.178 1.00 98.19 88 ALA A CA 1
ATOM 683 C C . ALA A 1 88 ? -2.305 -2.894 2.603 1.00 98.19 88 ALA A C 1
ATOM 685 O O . ALA A 1 88 ? -1.390 -2.683 1.812 1.00 98.19 88 ALA A O 1
ATOM 686 N N . ASP A 1 89 ? -2.704 -4.129 2.910 1.00 98.19 89 ASP A N 1
ATOM 687 C CA . ASP A 1 89 ? -2.059 -5.326 2.365 1.00 98.19 89 ASP A CA 1
ATOM 688 C C . ASP A 1 89 ? -2.208 -5.408 0.840 1.00 98.19 89 ASP A C 1
ATOM 690 O O . ASP A 1 89 ? -1.288 -5.824 0.132 1.00 98.19 89 ASP A O 1
ATOM 694 N N . ALA A 1 90 ? -3.377 -5.024 0.315 1.00 98.12 90 ALA A N 1
ATOM 695 C CA . ALA A 1 90 ? -3.624 -4.986 -1.122 1.00 98.12 90 ALA A CA 1
ATOM 696 C C . ALA A 1 90 ? -2.766 -3.923 -1.818 1.00 98.12 90 ALA A C 1
ATOM 698 O O . ALA A 1 90 ? -2.132 -4.222 -2.832 1.00 98.12 90 ALA A O 1
ATOM 699 N N . LEU A 1 91 ? -2.696 -2.718 -1.249 1.00 98.31 91 LEU A N 1
ATOM 700 C CA . LEU A 1 91 ? -1.866 -1.637 -1.772 1.00 98.31 91 LEU A CA 1
ATOM 701 C C . LEU A 1 91 ? -0.372 -1.967 -1.671 1.00 98.31 91 LEU A C 1
ATOM 703 O O . LEU A 1 91 ? 0.373 -1.721 -2.615 1.00 98.31 91 LEU A O 1
ATOM 707 N N . GLN A 1 92 ? 0.067 -2.582 -0.572 1.00 98.12 92 GLN A N 1
ATOM 708 C CA . GLN A 1 92 ? 1.439 -3.052 -0.403 1.00 98.12 92 GLN A CA 1
ATOM 709 C C . GLN A 1 92 ? 1.817 -4.045 -1.505 1.00 98.12 92 GLN A C 1
ATOM 711 O O . GLN A 1 92 ? 2.840 -3.860 -2.165 1.00 98.12 92 GLN A O 1
ATOM 716 N N . ARG A 1 93 ? 0.984 -5.071 -1.730 1.00 98.00 93 ARG A N 1
ATOM 717 C CA . ARG A 1 93 ? 1.194 -6.047 -2.810 1.00 98.00 93 ARG A CA 1
ATOM 718 C C . ARG A 1 93 ? 1.260 -5.358 -4.168 1.00 98.00 93 ARG A C 1
ATOM 720 O O . ARG A 1 93 ? 2.195 -5.599 -4.919 1.00 98.00 93 ARG A O 1
ATOM 727 N N . HIS A 1 94 ? 0.335 -4.439 -4.444 1.00 97.88 94 HIS A N 1
ATOM 728 C CA . HIS A 1 94 ? 0.350 -3.665 -5.682 1.00 97.88 94 HIS A CA 1
ATOM 729 C C . HIS A 1 94 ? 1.650 -2.866 -5.860 1.00 97.88 94 HIS A C 1
ATOM 731 O O . HIS A 1 94 ? 2.264 -2.931 -6.919 1.00 97.88 94 HIS A O 1
ATOM 737 N N . ILE A 1 95 ? 2.116 -2.148 -4.837 1.00 97.88 95 ILE A N 1
ATOM 738 C CA . ILE A 1 95 ? 3.350 -1.355 -4.929 1.00 97.88 95 ILE A CA 1
ATOM 739 C C . ILE A 1 95 ? 4.560 -2.254 -5.189 1.00 97.88 95 ILE A C 1
ATOM 741 O O . ILE A 1 95 ? 5.353 -1.973 -6.089 1.00 97.88 95 ILE A O 1
ATOM 745 N N . VAL A 1 96 ? 4.702 -3.340 -4.429 1.00 96.94 96 VAL A N 1
ATOM 746 C CA . VAL A 1 96 ? 5.838 -4.260 -4.563 1.00 96.94 96 VAL A CA 1
ATOM 747 C C . VAL A 1 96 ? 5.828 -4.933 -5.934 1.00 96.94 96 VAL A C 1
ATOM 749 O O . VAL A 1 96 ? 6.822 -4.881 -6.664 1.00 96.94 96 VAL A O 1
ATOM 752 N N . ASP A 1 97 ? 4.695 -5.510 -6.321 1.00 95.31 97 ASP A N 1
ATOM 753 C CA . ASP A 1 97 ? 4.599 -6.320 -7.526 1.00 95.31 97 ASP A CA 1
ATOM 754 C C . ASP A 1 97 ? 4.497 -5.476 -8.802 1.00 95.31 97 ASP A C 1
ATOM 756 O O . ASP A 1 97 ? 5.100 -5.830 -9.811 1.00 95.31 97 ASP A O 1
ATOM 760 N N . GLU A 1 98 ? 3.743 -4.379 -8.805 1.00 95.25 98 GLU A N 1
ATOM 761 C CA . GLU A 1 98 ? 3.389 -3.648 -10.035 1.00 95.25 98 GLU A CA 1
ATOM 762 C C . GLU A 1 98 ? 4.212 -2.383 -10.271 1.00 95.25 98 GLU A C 1
ATOM 764 O O . GLU A 1 98 ? 4.213 -1.833 -11.383 1.00 95.25 98 GLU A O 1
ATOM 769 N N . ILE A 1 99 ? 4.894 -1.892 -9.235 1.00 96.12 99 ILE A N 1
ATOM 770 C CA . ILE A 1 99 ? 5.647 -0.639 -9.303 1.00 96.12 99 ILE A CA 1
ATOM 771 C C . ILE A 1 99 ? 7.132 -0.881 -9.061 1.00 96.12 99 ILE A C 1
ATOM 773 O O . ILE A 1 99 ? 7.951 -0.512 -9.904 1.00 96.12 99 ILE A O 1
ATOM 777 N N . LEU A 1 100 ? 7.492 -1.504 -7.939 1.00 95.19 100 LEU A N 1
ATOM 778 C CA . LEU A 1 100 ? 8.891 -1.708 -7.565 1.00 95.19 100 LEU A CA 1
ATOM 779 C C . LEU A 1 100 ? 9.574 -2.794 -8.402 1.00 95.19 100 LEU A C 1
ATOM 781 O O . LEU A 1 100 ? 10.763 -2.664 -8.702 1.00 95.19 100 LEU A O 1
ATOM 785 N N . THR A 1 101 ? 8.828 -3.813 -8.823 1.00 95.25 101 THR A N 1
ATOM 786 C CA . THR A 1 101 ? 9.350 -4.935 -9.609 1.00 95.25 101 THR A CA 1
ATOM 787 C C . THR A 1 101 ? 9.203 -4.669 -11.107 1.00 95.25 101 THR A C 1
ATOM 789 O O . THR A 1 101 ? 8.090 -4.539 -11.617 1.00 95.25 101 THR A O 1
ATOM 792 N N . LEU A 1 102 ? 10.321 -4.615 -11.839 1.00 94.69 102 LEU A N 1
ATOM 793 C CA . LEU A 1 102 ? 10.290 -4.543 -13.300 1.00 94.69 102 LEU A CA 1
ATOM 794 C C . LEU A 1 102 ? 9.975 -5.922 -13.878 1.00 94.69 102 LEU A C 1
ATOM 796 O O . LEU A 1 102 ? 10.504 -6.937 -13.426 1.00 94.69 102 LEU A O 1
ATOM 800 N N . LYS A 1 103 ? 9.077 -5.966 -14.862 1.00 96.25 103 LYS A N 1
ATOM 801 C CA . LYS A 1 103 ? 8.516 -7.210 -15.397 1.00 96.25 103 LYS A CA 1
ATOM 802 C C . LYS A 1 103 ? 8.395 -7.147 -16.911 1.00 96.25 103 LYS A C 1
ATOM 804 O O . LYS A 1 103 ? 8.308 -6.071 -17.500 1.00 96.25 103 LYS A O 1
ATOM 809 N N . CYS A 1 104 ? 8.345 -8.319 -17.536 1.00 96.88 104 CYS A N 1
ATOM 810 C CA . CYS A 1 104 ? 7.932 -8.451 -18.928 1.00 96.88 104 CYS A CA 1
ATOM 811 C C . CYS A 1 104 ? 6.542 -7.807 -19.130 1.00 96.88 104 CYS A C 1
ATOM 813 O O . CYS A 1 104 ? 5.632 -8.114 -18.356 1.00 96.88 104 CYS A O 1
ATOM 815 N N . PRO A 1 105 ? 6.346 -6.977 -20.171 1.00 96.44 105 PRO A N 1
ATOM 816 C CA . PRO A 1 105 ? 5.096 -6.242 -20.388 1.00 96.44 105 PRO A CA 1
ATOM 817 C C . PRO A 1 105 ? 3.924 -7.094 -20.889 1.00 96.44 105 PRO A C 1
ATOM 819 O O . PRO A 1 105 ? 2.821 -6.586 -21.053 1.00 96.44 105 PRO A O 1
ATOM 822 N N . ARG A 1 106 ? 4.138 -8.386 -21.162 1.00 96.25 106 ARG A N 1
ATOM 823 C CA . ARG A 1 106 ? 3.060 -9.287 -21.577 1.00 96.25 106 ARG A CA 1
ATOM 824 C C . ARG A 1 106 ? 2.310 -9.838 -20.380 1.00 96.25 106 ARG A C 1
ATOM 826 O O . ARG A 1 106 ? 2.905 -10.544 -19.562 1.00 96.25 106 ARG A O 1
ATOM 833 N N . GLU A 1 107 ? 0.996 -9.640 -20.377 1.00 92.81 107 GLU A N 1
ATOM 834 C CA . GLU A 1 107 ? 0.076 -10.085 -19.321 1.00 92.81 107 GLU A CA 1
ATOM 835 C C . GLU A 1 107 ? 0.161 -11.587 -19.004 1.00 92.81 107 GLU A C 1
ATOM 837 O O . GLU A 1 107 ? 0.070 -11.984 -17.848 1.00 92.81 107 GLU A O 1
ATOM 842 N N . GLY A 1 108 ? 0.416 -12.440 -20.001 1.00 94.31 108 GLY A N 1
ATOM 843 C CA . GLY A 1 108 ? 0.565 -13.887 -19.785 1.00 94.31 108 GLY A CA 1
ATOM 844 C C . GLY A 1 108 ? 1.925 -14.328 -19.224 1.00 94.31 108 GLY A C 1
ATOM 845 O O . GLY A 1 108 ? 2.082 -15.487 -18.849 1.00 94.31 108 GLY A O 1
ATOM 846 N N . CYS A 1 109 ? 2.925 -13.442 -19.193 1.00 96.06 109 CYS A N 1
ATOM 847 C CA . CYS A 1 109 ? 4.283 -13.767 -18.757 1.00 96.06 109 CYS A CA 1
ATOM 848 C C . CYS A 1 109 ? 4.623 -13.097 -17.426 1.00 96.06 109 CYS A C 1
ATOM 850 O O . CYS A 1 109 ? 4.919 -13.788 -16.453 1.00 96.06 109 CYS A O 1
ATOM 852 N N . ARG A 1 110 ? 4.632 -11.755 -17.411 1.00 95.44 110 ARG A N 1
ATOM 853 C CA . ARG A 1 110 ? 4.992 -10.882 -16.275 1.00 95.44 110 ARG A CA 1
ATOM 854 C C . ARG A 1 110 ? 6.229 -11.312 -15.473 1.00 95.44 110 ARG A C 1
ATOM 856 O O . ARG A 1 110 ? 6.353 -10.997 -14.291 1.00 95.44 110 ARG A O 1
ATOM 863 N N . GLN A 1 111 ? 7.157 -12.018 -16.121 1.00 95.38 111 GLN A N 1
ATOM 864 C CA . GLN A 1 111 ? 8.406 -12.472 -15.519 1.00 95.38 111 GLN A CA 1
ATOM 865 C C . GLN A 1 111 ? 9.208 -11.259 -15.048 1.00 95.38 111 GLN A C 1
ATOM 867 O O . GLN A 1 111 ? 9.489 -10.366 -15.851 1.00 95.38 111 GLN A O 1
ATOM 872 N N . ALA A 1 112 ? 9.566 -11.246 -13.765 1.00 95.31 112 ALA A N 1
ATOM 873 C CA . ALA A 1 112 ? 10.420 -10.215 -13.198 1.00 95.31 112 ALA A CA 1
ATOM 874 C C . ALA A 1 112 ? 11.835 -10.294 -13.780 1.00 95.31 112 ALA A C 1
ATOM 876 O O . ALA A 1 112 ? 12.330 -11.388 -14.079 1.00 95.31 112 ALA A O 1
ATOM 877 N N . TYR A 1 113 ? 12.467 -9.135 -13.914 1.00 91.25 113 TYR A N 1
ATOM 878 C CA . TYR A 1 113 ? 13.878 -8.993 -14.240 1.00 91.25 113 TYR A CA 1
ATOM 879 C C . TYR A 1 113 ? 14.464 -7.881 -13.362 1.00 91.25 113 TYR A C 1
ATOM 881 O O . TYR A 1 113 ? 13.765 -6.910 -13.066 1.00 91.25 113 TYR A O 1
ATOM 889 N N . ASP A 1 114 ? 15.710 -8.036 -12.918 1.00 75.38 114 ASP A N 1
ATOM 890 C CA . ASP A 1 114 ? 16.345 -7.070 -12.013 1.00 75.38 114 ASP A CA 1
ATOM 891 C C . ASP A 1 114 ? 17.504 -6.343 -12.709 1.00 75.38 114 ASP A C 1
ATOM 893 O O . ASP A 1 114 ? 17.447 -5.120 -12.840 1.00 75.38 114 ASP A O 1
ATOM 897 N N . ASP A 1 115 ? 18.435 -7.089 -13.314 1.00 75.75 115 ASP A N 1
ATOM 898 C CA . ASP A 1 115 ? 19.655 -6.502 -13.854 1.00 75.75 115 ASP A CA 1
ATOM 899 C C . ASP A 1 115 ? 20.011 -6.988 -15.256 1.00 75.75 115 ASP A C 1
ATOM 901 O O . ASP A 1 115 ? 19.877 -8.159 -15.617 1.00 75.75 115 ASP A O 1
ATOM 905 N N . PHE A 1 116 ? 20.500 -6.044 -16.060 1.00 83.00 116 PHE A N 1
ATOM 906 C CA . PHE A 1 116 ? 21.149 -6.314 -17.333 1.00 83.00 116 PHE A CA 1
ATOM 907 C C . PHE A 1 116 ? 22.404 -5.450 -17.488 1.00 83.00 116 PHE A C 1
ATOM 909 O O . PHE A 1 116 ? 22.418 -4.253 -17.185 1.00 83.00 116 PHE A O 1
ATOM 916 N N . GLU A 1 117 ? 23.456 -6.058 -18.025 1.00 78.69 117 GLU A N 1
ATOM 917 C CA . GLU A 1 117 ? 24.678 -5.379 -18.443 1.00 78.69 117 GLU A CA 1
ATOM 918 C C . GLU A 1 117 ? 24.723 -5.379 -19.973 1.00 78.69 117 GLU A C 1
ATOM 920 O O . GLU A 1 117 ? 25.252 -6.289 -20.606 1.00 78.69 117 GLU A O 1
ATOM 925 N N . GLY A 1 118 ? 24.084 -4.395 -20.608 1.00 87.00 118 GLY A N 1
ATOM 926 C CA . GLY A 1 118 ? 23.998 -4.394 -22.066 1.00 87.00 118 GLY A CA 1
ATOM 927 C C . GLY A 1 118 ? 23.048 -3.361 -22.648 1.00 87.00 118 GLY A C 1
ATOM 928 O O . GLY A 1 118 ? 22.769 -2.330 -22.042 1.00 87.00 118 GLY A O 1
ATOM 929 N N . CYS A 1 119 ? 22.589 -3.630 -23.866 1.00 93.44 119 CYS A N 1
ATOM 930 C CA . CYS A 1 119 ? 21.618 -2.799 -24.564 1.00 93.44 119 CYS A CA 1
ATOM 931 C C . CYS A 1 119 ? 20.285 -2.759 -23.796 1.00 93.44 119 CYS A C 1
ATOM 933 O O . CYS A 1 119 ? 19.808 -3.787 -23.324 1.00 93.44 119 CYS A O 1
ATOM 935 N N . ALA A 1 120 ? 19.638 -1.593 -23.734 1.00 95.19 120 ALA A N 1
ATOM 936 C CA . ALA A 1 120 ? 18.298 -1.428 -23.168 1.00 95.19 120 ALA A CA 1
ATOM 937 C C . ALA A 1 120 ? 17.174 -1.992 -24.071 1.00 95.19 120 ALA A C 1
ATOM 939 O O . ALA A 1 120 ? 15.997 -1.786 -23.781 1.00 95.19 120 ALA A O 1
ATOM 940 N N . ALA A 1 121 ? 17.506 -2.689 -25.162 1.00 96.81 121 ALA A N 1
ATOM 941 C CA . ALA A 1 121 ? 16.578 -3.518 -25.930 1.00 96.81 121 ALA A CA 1
ATOM 942 C C . ALA A 1 121 ? 16.532 -4.918 -25.300 1.00 96.81 121 ALA A C 1
ATOM 944 O O . ALA A 1 121 ? 17.292 -5.811 -25.670 1.00 96.81 121 ALA A O 1
ATOM 945 N N . LEU A 1 122 ? 15.666 -5.080 -24.302 1.00 96.12 122 LEU A N 1
ATOM 946 C CA . LEU A 1 122 ? 15.596 -6.281 -23.476 1.00 96.12 122 LEU A CA 1
ATOM 947 C C . LEU A 1 122 ? 14.824 -7.393 -24.181 1.00 96.12 122 LEU A C 1
ATOM 949 O O . LEU A 1 122 ? 13.907 -7.131 -24.959 1.00 96.12 122 LEU A O 1
ATOM 953 N N . VAL A 1 123 ? 15.171 -8.641 -23.870 1.00 95.75 123 VAL A N 1
ATOM 954 C CA . VAL A 1 123 ? 14.507 -9.836 -24.405 1.00 95.75 123 VAL A CA 1
ATOM 955 C C . VAL A 1 123 ? 14.023 -10.695 -23.248 1.00 95.75 123 VAL A C 1
ATOM 957 O O . VAL A 1 123 ? 14.796 -11.060 -22.364 1.00 95.75 123 VAL A O 1
ATOM 960 N N . CYS A 1 124 ? 12.737 -11.037 -23.242 1.00 96.12 124 CYS A N 1
ATOM 961 C CA . CYS A 1 124 ? 12.189 -11.935 -22.236 1.00 96.12 124 CYS A CA 1
ATOM 962 C C . CYS A 1 124 ? 12.574 -13.386 -22.550 1.00 96.12 124 CYS A C 1
ATOM 964 O O . CYS A 1 124 ? 12.131 -13.947 -23.549 1.00 96.12 124 CYS A O 1
ATOM 966 N N . SER A 1 125 ? 13.306 -14.038 -21.646 1.00 94.25 125 SER A N 1
ATOM 967 C CA . SER A 1 125 ? 13.720 -15.444 -21.786 1.00 94.25 125 SER A CA 1
ATOM 968 C C . SER A 1 125 ? 12.563 -16.456 -21.763 1.00 94.25 125 SER A C 1
ATOM 970 O O . SER A 1 125 ? 12.722 -17.597 -22.203 1.00 94.25 125 SER A O 1
ATOM 972 N N . ARG A 1 126 ? 11.390 -16.057 -21.253 1.00 95.88 126 ARG A N 1
ATOM 973 C CA . ARG A 1 126 ? 10.203 -16.915 -21.116 1.00 95.88 126 ARG A CA 1
ATOM 974 C C . ARG A 1 126 ? 9.264 -16.848 -22.323 1.00 95.88 126 ARG A C 1
ATOM 976 O O . ARG A 1 126 ? 8.593 -17.832 -22.622 1.00 95.88 126 ARG A O 1
ATOM 983 N N . CYS A 1 127 ? 9.226 -15.721 -23.033 1.00 96.25 127 CYS A N 1
ATOM 984 C CA . CYS A 1 127 ? 8.399 -15.563 -24.229 1.00 96.25 127 CYS A CA 1
ATOM 985 C C . CYS A 1 127 ? 9.171 -16.061 -25.452 1.00 96.25 127 CYS A C 1
ATOM 987 O O . CYS A 1 127 ? 10.010 -15.334 -25.976 1.00 96.25 127 CYS A O 1
ATOM 989 N N . ARG A 1 128 ? 8.908 -17.299 -25.883 1.00 91.44 128 ARG A N 1
ATOM 990 C CA . ARG A 1 128 ? 9.607 -17.918 -27.022 1.00 91.44 128 ARG A CA 1
ATOM 991 C C . ARG A 1 128 ? 8.864 -17.740 -28.341 1.00 91.44 128 ARG A C 1
ATOM 993 O O . ARG A 1 128 ? 9.491 -17.377 -29.329 1.00 91.44 128 ARG A O 1
ATOM 1000 N N . ASP A 1 129 ? 7.551 -17.960 -28.342 1.00 92.56 129 ASP A N 1
ATOM 1001 C CA . ASP A 1 129 ? 6.721 -17.811 -29.535 1.00 92.56 129 ASP A CA 1
ATOM 1002 C C . ASP A 1 129 ? 5.336 -17.220 -29.190 1.00 92.56 129 ASP A C 1
ATOM 1004 O O . ASP A 1 129 ? 4.567 -17.862 -28.470 1.00 92.56 129 ASP A O 1
ATOM 1008 N N . PRO A 1 130 ? 5.027 -15.983 -29.628 1.00 92.88 130 PRO A N 1
ATOM 1009 C CA . PRO A 1 130 ? 5.963 -15.058 -30.270 1.00 92.88 130 PRO A CA 1
ATOM 1010 C C . PRO A 1 130 ? 7.062 -14.603 -29.285 1.00 92.88 130 PRO A C 1
ATOM 1012 O O . PRO A 1 130 ? 6.804 -14.526 -28.079 1.00 92.88 130 PRO A O 1
ATOM 1015 N N . PRO A 1 131 ? 8.277 -14.251 -29.743 1.00 95.06 131 PRO A N 1
ATOM 1016 C CA . PRO A 1 131 ? 9.303 -13.673 -28.873 1.00 95.06 131 PRO A CA 1
ATOM 1017 C C . PRO A 1 131 ? 8.857 -12.305 -28.343 1.00 95.06 131 PRO A C 1
ATOM 1019 O O . PRO A 1 131 ? 8.053 -11.635 -28.994 1.00 95.06 131 PRO A O 1
ATOM 1022 N N . CYS A 1 132 ? 9.341 -11.902 -27.163 1.00 97.06 132 CYS A N 1
ATOM 1023 C CA . CYS A 1 132 ? 9.052 -10.593 -26.559 1.00 97.06 132 CYS A CA 1
ATOM 1024 C C . CYS A 1 132 ? 10.342 -9.799 -26.350 1.00 97.06 132 CYS A C 1
ATOM 1026 O O . CYS A 1 132 ? 11.119 -10.087 -25.437 1.00 97.06 132 CYS A O 1
ATOM 1028 N N . HIS A 1 133 ? 10.531 -8.792 -27.194 1.00 97.38 133 HIS A N 1
ATOM 1029 C CA . HIS A 1 133 ? 11.571 -7.782 -27.096 1.00 97.38 133 HIS A CA 1
ATOM 1030 C C . HIS A 1 133 ? 10.921 -6.485 -26.642 1.00 97.38 133 HIS A C 1
ATOM 1032 O O . HIS A 1 133 ? 9.928 -6.063 -27.228 1.00 97.38 133 HIS A O 1
ATOM 1038 N N . PHE A 1 134 ? 11.457 -5.841 -25.615 1.00 97.62 134 PHE A N 1
ATOM 1039 C CA . PHE A 1 134 ? 10.839 -4.657 -25.038 1.00 97.62 134 PHE A CA 1
ATOM 1040 C C . PHE A 1 134 ? 11.870 -3.619 -24.609 1.00 97.62 134 PHE A C 1
ATOM 1042 O O . PHE A 1 134 ? 13.045 -3.908 -24.384 1.00 97.62 134 PHE A O 1
ATOM 1049 N N 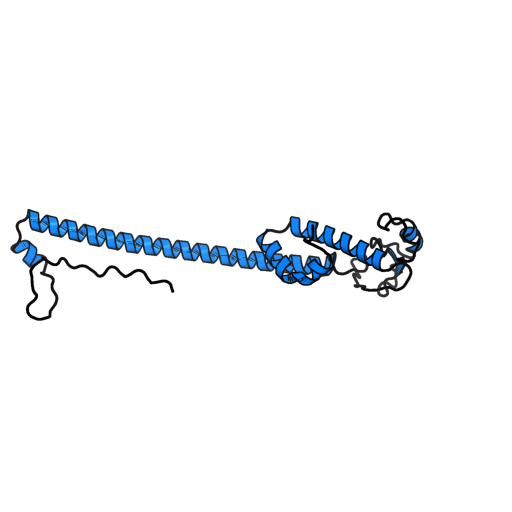. CYS A 1 135 ? 11.423 -2.373 -24.526 1.00 97.25 135 CYS A N 1
ATOM 1050 C CA . CYS A 1 135 ? 12.282 -1.258 -24.157 1.00 97.25 135 CYS A CA 1
ATOM 1051 C C . CYS A 1 135 ? 12.527 -1.217 -22.643 1.00 97.25 135 CYS A C 1
ATOM 1053 O O . CYS A 1 135 ? 11.583 -1.115 -21.865 1.00 97.25 135 CYS A O 1
ATOM 1055 N N . GLY A 1 136 ? 13.785 -1.187 -22.212 1.00 95.31 136 GLY A N 1
ATOM 1056 C CA . GLY A 1 136 ? 14.159 -1.070 -20.801 1.00 95.31 136 GLY A CA 1
ATOM 1057 C C . GLY A 1 136 ? 13.795 0.274 -20.155 1.00 95.31 136 GLY A C 1
ATOM 1058 O O . GLY A 1 136 ? 13.690 0.341 -18.935 1.00 95.31 136 GLY A O 1
ATOM 1059 N N . TRP A 1 137 ? 13.571 1.338 -20.937 1.00 95.50 137 TRP A N 1
ATOM 1060 C CA . TRP A 1 137 ? 13.214 2.669 -20.413 1.00 95.50 137 TRP A CA 1
ATOM 1061 C C . TRP A 1 137 ? 11.723 2.824 -20.094 1.00 95.50 137 TRP A C 1
ATOM 1063 O O . TRP A 1 137 ? 11.360 3.557 -19.173 1.00 95.50 137 TRP A O 1
ATOM 1073 N N . CYS A 1 138 ? 10.853 2.174 -20.872 1.00 95.94 138 CYS A N 1
ATOM 1074 C CA . CYS A 1 138 ? 9.401 2.380 -20.806 1.00 95.94 138 CYS A CA 1
ATOM 1075 C C . CYS A 1 138 ? 8.571 1.092 -20.744 1.00 95.94 138 CYS A C 1
ATOM 1077 O O . CYS A 1 138 ? 7.366 1.178 -20.530 1.00 95.94 138 CYS A O 1
ATOM 1079 N N . LEU A 1 139 ? 9.200 -0.074 -20.915 1.00 96.00 139 LEU A N 1
ATOM 1080 C CA . LEU A 1 139 ? 8.577 -1.401 -20.983 1.00 96.00 139 LEU A CA 1
ATOM 1081 C C . LEU A 1 139 ? 7.651 -1.625 -22.184 1.00 96.00 139 LEU A C 1
ATOM 1083 O O . LEU A 1 139 ? 6.838 -2.538 -22.162 1.00 96.00 139 LEU A O 1
ATOM 1087 N N . HIS A 1 140 ? 7.756 -0.840 -23.255 1.00 97.38 140 HIS A N 1
ATOM 1088 C CA . HIS A 1 140 ? 6.941 -1.078 -24.448 1.00 97.38 140 HIS A CA 1
ATOM 1089 C C . HIS A 1 140 ? 7.322 -2.404 -25.132 1.00 97.38 140 HIS A C 1
ATOM 1091 O O . HIS A 1 140 ? 8.490 -2.584 -25.490 1.00 97.38 140 HIS A O 1
ATOM 1097 N N . ASP A 1 141 ? 6.353 -3.309 -25.324 1.00 97.44 141 ASP A N 1
ATOM 1098 C CA . ASP A 1 141 ? 6.529 -4.550 -26.096 1.00 97.44 141 ASP A CA 1
ATOM 1099 C C . ASP A 1 141 ? 6.671 -4.221 -27.587 1.00 97.44 141 ASP A C 1
ATOM 1101 O O . ASP A 1 141 ? 5.734 -3.756 -28.230 1.00 97.44 141 ASP A O 1
ATOM 1105 N N . CYS A 1 142 ? 7.859 -4.464 -28.131 1.00 97.44 142 CYS A N 1
ATOM 1106 C CA . CYS A 1 142 ? 8.217 -4.229 -29.528 1.00 97.44 142 CYS A CA 1
ATOM 1107 C C . CYS A 1 142 ? 8.154 -5.521 -30.368 1.00 97.44 142 CYS A C 1
ATOM 1109 O O . CYS A 1 142 ? 8.531 -5.531 -31.541 1.00 97.44 142 CYS A O 1
ATOM 1111 N N . GLY A 1 143 ? 7.724 -6.643 -29.782 1.00 95.62 143 GLY A N 1
ATOM 1112 C CA . GLY A 1 143 ? 7.662 -7.927 -30.468 1.00 95.62 143 GLY A CA 1
ATOM 1113 C C . GLY A 1 143 ? 9.048 -8.529 -30.685 1.00 95.62 143 GLY A C 1
ATOM 1114 O O . GLY A 1 143 ? 9.557 -9.199 -29.795 1.00 95.62 143 GLY A O 1
ATOM 1115 N N . ARG A 1 144 ? 9.645 -8.337 -31.869 1.00 95.56 144 ARG A N 1
ATOM 1116 C CA . ARG A 1 144 ? 10.884 -9.026 -32.300 1.00 95.56 144 ARG A CA 1
ATOM 1117 C C . ARG A 1 144 ? 12.159 -8.193 -32.191 1.00 95.56 144 ARG A C 1
ATOM 1119 O O . ARG A 1 144 ? 13.240 -8.767 -32.166 1.00 95.56 144 ARG A O 1
ATOM 1126 N N . ASP A 1 145 ? 12.050 -6.869 -32.159 1.00 96.44 145 ASP A N 1
ATOM 1127 C CA . ASP A 1 145 ? 13.209 -5.989 -32.034 1.00 96.44 145 ASP A CA 1
ATOM 1128 C C . ASP A 1 145 ? 12.819 -4.667 -31.364 1.00 96.44 145 ASP A C 1
ATOM 1130 O O . ASP A 1 145 ? 11.941 -3.952 -31.840 1.00 96.44 145 ASP A O 1
ATOM 1134 N N . ALA A 1 146 ? 13.485 -4.338 -30.257 1.00 97.50 146 ALA A N 1
ATOM 1135 C CA . ALA A 1 146 ? 13.260 -3.104 -29.510 1.00 97.50 146 ALA A CA 1
ATOM 1136 C C . ALA A 1 146 ? 14.312 -2.015 -29.793 1.00 97.50 146 ALA A C 1
ATOM 1138 O O . ALA A 1 146 ? 14.161 -0.901 -29.292 1.00 97.50 146 ALA A O 1
ATOM 1139 N N . HIS A 1 147 ? 15.357 -2.279 -30.592 1.00 97.25 147 HIS A N 1
ATOM 1140 C CA . HIS A 1 147 ? 16.455 -1.325 -30.807 1.00 97.25 147 HIS A CA 1
ATOM 1141 C C . HIS A 1 147 ? 15.973 0.005 -31.389 1.00 97.25 147 HIS A C 1
ATOM 1143 O O . HIS A 1 147 ? 16.344 1.069 -30.885 1.00 97.25 147 HIS A O 1
ATOM 1149 N N . ALA A 1 148 ? 15.111 -0.043 -32.409 1.00 96.62 148 ALA A N 1
ATOM 1150 C CA . ALA A 1 148 ? 14.544 1.159 -33.019 1.00 96.62 148 ALA A CA 1
ATOM 1151 C C . ALA A 1 148 ? 13.796 2.017 -31.985 1.00 96.62 148 ALA A C 1
ATOM 1153 O O . ALA A 1 148 ? 14.024 3.224 -31.910 1.00 96.62 148 ALA A O 1
ATOM 1154 N N . HIS A 1 149 ? 12.978 1.387 -31.132 1.00 97.88 149 HIS A N 1
ATOM 1155 C CA . HIS A 1 149 ? 12.251 2.081 -30.072 1.00 97.88 149 HIS A CA 1
ATOM 1156 C C . HIS A 1 149 ? 13.198 2.652 -29.010 1.00 97.88 149 HIS A C 1
ATOM 1158 O O . HIS A 1 149 ? 13.055 3.805 -28.623 1.00 97.88 149 HIS A O 1
ATOM 1164 N N . VAL A 1 150 ? 14.177 1.877 -28.534 1.00 97.06 150 VAL A N 1
ATOM 1165 C CA . VAL A 1 150 ? 15.140 2.312 -27.503 1.00 97.06 150 VAL A CA 1
ATOM 1166 C C . VAL A 1 150 ? 15.916 3.550 -27.951 1.00 97.06 150 VAL A C 1
ATOM 1168 O O . VAL A 1 150 ? 16.090 4.492 -27.170 1.00 97.06 150 VAL A O 1
ATOM 1171 N N . ARG A 1 151 ? 16.327 3.595 -29.224 1.00 95.62 151 ARG A N 1
ATOM 1172 C CA . ARG A 1 151 ? 17.076 4.723 -29.788 1.00 95.62 151 ARG A CA 1
ATOM 1173 C C . ARG A 1 151 ? 16.316 6.043 -29.669 1.00 95.62 151 ARG A C 1
ATOM 1175 O O . ARG A 1 151 ? 16.941 7.057 -29.353 1.00 95.62 151 ARG A O 1
ATOM 1182 N N . THR A 1 152 ? 15.003 6.021 -29.884 1.00 95.44 152 THR A N 1
ATOM 1183 C CA . THR A 1 152 ? 14.134 7.209 -29.929 1.00 95.44 152 THR A CA 1
ATOM 1184 C C . THR A 1 152 ? 13.109 7.253 -28.793 1.00 95.44 152 THR A C 1
ATOM 1186 O O . THR A 1 152 ? 12.115 7.968 -28.897 1.00 95.44 152 THR A O 1
ATOM 1189 N N . CYS A 1 153 ? 13.305 6.473 -27.726 1.00 96.75 153 CYS A N 1
ATOM 1190 C CA . CYS A 1 153 ? 12.315 6.340 -26.662 1.00 96.75 153 CYS A CA 1
ATOM 1191 C C . CYS A 1 153 ? 12.097 7.694 -25.961 1.00 96.75 153 CYS A C 1
ATOM 1193 O O . CYS A 1 153 ? 13.064 8.243 -25.428 1.00 96.75 153 CYS A O 1
ATOM 1195 N N . PRO A 1 154 ? 10.854 8.205 -25.869 1.00 95.69 154 PRO A N 1
ATOM 1196 C CA . PRO A 1 154 ? 10.569 9.476 -25.193 1.00 95.69 154 PRO A CA 1
ATOM 1197 C C . PRO A 1 154 ? 10.910 9.475 -23.698 1.00 95.69 154 PRO A C 1
ATOM 1199 O O . PRO A 1 154 ? 11.095 10.528 -23.099 1.00 95.69 154 PRO A O 1
ATOM 1202 N N . HIS A 1 155 ? 10.981 8.290 -23.086 1.00 94.81 155 HIS A N 1
ATOM 1203 C CA . HIS A 1 155 ? 11.341 8.124 -21.680 1.00 94.81 155 HIS A CA 1
ATOM 1204 C C . HIS A 1 155 ? 12.850 8.022 -21.447 1.00 94.81 155 HIS A C 1
ATOM 1206 O O . HIS A 1 155 ? 13.270 7.990 -20.296 1.00 94.81 155 HIS A O 1
ATOM 1212 N N . LYS A 1 156 ? 13.669 7.949 -22.501 1.00 94.50 156 LYS A N 1
ATOM 1213 C CA . LYS A 1 156 ? 15.120 7.905 -22.348 1.00 94.50 156 LYS A CA 1
ATOM 1214 C C . LYS A 1 156 ? 15.636 9.292 -21.934 1.00 94.50 156 LYS A C 1
ATOM 1216 O O . LYS A 1 156 ? 15.353 10.259 -22.644 1.00 94.50 156 LYS A O 1
ATOM 1221 N N . PRO A 1 157 ? 16.417 9.415 -20.846 1.00 93.25 157 PRO A N 1
ATOM 1222 C CA . PRO A 1 157 ? 16.987 10.697 -20.448 1.00 93.25 157 PRO A CA 1
ATOM 1223 C C . PRO A 1 157 ? 17.877 11.303 -21.542 1.00 93.25 157 PRO A C 1
ATOM 1225 O O . PRO A 1 157 ? 18.646 10.596 -22.205 1.00 93.25 157 PRO A O 1
ATOM 1228 N N . ALA A 1 158 ? 17.793 12.622 -21.721 1.00 90.19 158 ALA A N 1
ATOM 1229 C CA . ALA A 1 158 ? 18.630 13.349 -22.673 1.00 90.19 158 ALA A CA 1
ATOM 1230 C C . ALA A 1 158 ? 20.124 13.191 -22.336 1.00 90.19 158 ALA A C 1
ATOM 1232 O O . ALA A 1 158 ? 20.499 13.132 -21.168 1.00 90.19 158 ALA A O 1
ATOM 1233 N N . GLY A 1 159 ? 20.977 13.113 -23.360 1.00 87.25 159 GLY A N 1
ATOM 1234 C CA . GLY A 1 159 ? 22.423 12.917 -23.185 1.00 87.25 159 GLY A CA 1
ATOM 1235 C C . GLY A 1 159 ? 22.854 11.474 -22.888 1.00 87.25 159 GLY A C 1
ATOM 1236 O O . GLY A 1 159 ? 24.051 11.213 -22.819 1.00 87.25 159 GLY A O 1
ATOM 1237 N N . THR A 1 160 ? 21.913 10.532 -22.760 1.00 89.44 160 THR A N 1
ATOM 1238 C CA . THR A 1 160 ? 22.224 9.096 -22.649 1.00 89.44 160 THR A CA 1
ATOM 1239 C C . THR A 1 160 ? 22.603 8.519 -24.012 1.00 89.44 160 THR A C 1
ATOM 1241 O O . THR A 1 160 ? 22.068 8.941 -25.042 1.00 89.44 160 THR A O 1
ATOM 1244 N N . ASP A 1 161 ? 23.477 7.510 -24.020 1.00 91.62 161 ASP A N 1
ATOM 1245 C CA . ASP A 1 161 ? 23.824 6.752 -25.223 1.00 91.62 161 ASP A CA 1
ATOM 1246 C C . ASP A 1 161 ? 22.580 6.190 -25.955 1.00 91.62 161 ASP A C 1
ATOM 1248 O O . ASP A 1 161 ? 21.477 6.045 -25.409 1.00 91.62 161 ASP A O 1
ATOM 1252 N N . ALA A 1 162 ? 22.740 5.919 -27.252 1.00 90.19 162 ALA A N 1
ATOM 1253 C CA . ALA A 1 162 ? 21.662 5.455 -28.114 1.00 90.19 162 ALA A CA 1
ATOM 1254 C C . ALA A 1 162 ? 21.004 4.159 -27.609 1.00 90.19 162 ALA A C 1
ATOM 1256 O O . ALA A 1 162 ? 19.781 4.046 -27.709 1.00 90.19 162 ALA A O 1
ATOM 1257 N N . TYR A 1 163 ? 21.789 3.233 -27.055 1.00 92.25 163 TYR A N 1
ATOM 1258 C CA . TYR A 1 163 ? 21.356 1.874 -26.726 1.00 92.25 163 TYR A CA 1
ATOM 1259 C C . TYR A 1 163 ? 21.749 1.436 -25.320 1.00 92.25 163 TYR A C 1
ATOM 1261 O O . TYR A 1 163 ? 21.014 0.678 -24.690 1.00 92.25 163 TYR A O 1
ATOM 1269 N N . TYR A 1 164 ? 22.894 1.892 -24.825 1.00 93.00 164 TYR A N 1
ATOM 1270 C CA . TYR A 1 164 ? 23.473 1.420 -23.580 1.00 93.00 164 TYR A CA 1
ATOM 1271 C C . TYR A 1 164 ? 23.170 2.411 -22.450 1.00 93.00 164 TYR A C 1
ATOM 1273 O O . TYR A 1 164 ? 23.536 3.578 -22.546 1.00 93.00 164 TYR A O 1
ATOM 1281 N N . PRO A 1 165 ? 22.541 1.988 -21.346 1.00 89.94 165 PRO A N 1
ATOM 1282 C CA . PRO A 1 165 ? 22.324 2.840 -20.183 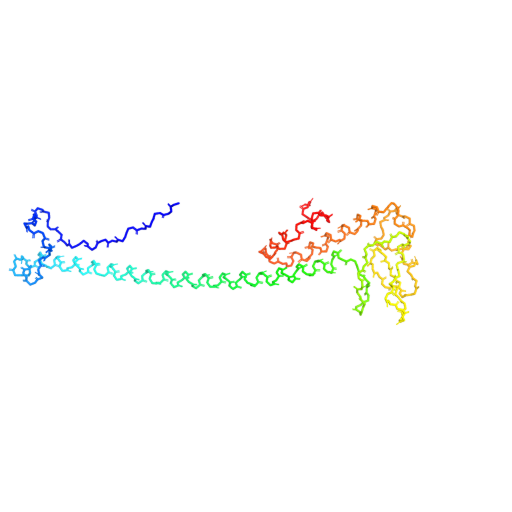1.00 89.94 165 PRO A CA 1
ATOM 1283 C C . PRO A 1 165 ? 23.642 3.048 -19.421 1.00 89.94 165 PRO A C 1
ATOM 1285 O O . PRO A 1 165 ? 23.881 2.448 -18.375 1.00 89.94 165 PRO A O 1
ATOM 1288 N N . ARG A 1 166 ? 24.547 3.852 -19.984 1.00 86.75 166 ARG A N 1
ATOM 1289 C CA . ARG A 1 166 ? 25.848 4.176 -19.395 1.00 86.75 166 ARG A CA 1
ATOM 1290 C C . ARG A 1 166 ? 25.938 5.679 -19.109 1.00 86.75 166 ARG A C 1
ATOM 1292 O O . ARG A 1 166 ? 25.675 6.463 -20.019 1.00 86.75 166 ARG A O 1
ATOM 1299 N N . PRO A 1 167 ? 26.363 6.080 -17.894 1.00 89.31 167 PRO A N 1
ATOM 1300 C CA . PRO A 1 167 ? 26.589 5.238 -16.707 1.00 89.31 167 PRO A CA 1
ATOM 1301 C C . PRO A 1 167 ? 25.309 4.541 -16.211 1.00 89.31 167 PRO A C 1
ATOM 1303 O O . PRO A 1 167 ? 24.219 5.078 -16.395 1.00 89.31 167 PRO A O 1
ATOM 1306 N N . ARG A 1 168 ? 25.435 3.378 -15.547 1.00 88.44 168 ARG A N 1
ATOM 1307 C CA . ARG A 1 168 ? 24.277 2.605 -15.044 1.00 88.44 168 ARG A CA 1
ATOM 1308 C C . ARG A 1 168 ? 23.380 3.426 -14.109 1.00 88.44 168 ARG A C 1
ATOM 1310 O O . ARG A 1 168 ? 22.160 3.335 -14.206 1.00 88.44 168 ARG A O 1
ATOM 1317 N N . ALA A 1 169 ? 23.986 4.329 -13.337 1.00 91.00 169 ALA A N 1
ATOM 1318 C CA . ALA A 1 169 ? 23.290 5.285 -12.479 1.00 91.00 169 ALA A CA 1
ATOM 1319 C C . ALA A 1 169 ? 22.196 6.092 -13.205 1.00 91.00 169 ALA A C 1
ATOM 1321 O O . ALA A 1 169 ? 21.177 6.396 -12.604 1.00 91.00 169 ALA A O 1
ATOM 1322 N N . VAL A 1 170 ? 22.344 6.390 -14.506 1.00 92.38 170 VAL A N 1
ATOM 1323 C CA . VAL A 1 170 ? 21.313 7.112 -15.280 1.00 92.38 170 VAL A CA 1
ATOM 1324 C C . VAL A 1 170 ? 20.026 6.291 -15.404 1.00 92.38 170 VAL A C 1
ATOM 1326 O O . VAL A 1 170 ? 18.923 6.835 -15.350 1.00 92.38 170 VAL A O 1
ATOM 1329 N N . PHE A 1 171 ? 20.154 4.975 -15.568 1.00 92.56 171 PHE A N 1
ATOM 1330 C CA . PHE A 1 171 ? 19.013 4.066 -15.638 1.00 92.56 171 PHE A CA 1
ATOM 1331 C C . PHE A 1 171 ? 18.365 3.860 -14.276 1.00 92.56 171 PHE A C 1
ATOM 1333 O O . PHE A 1 171 ? 17.136 3.890 -14.172 1.00 92.56 171 PHE A O 1
ATOM 1340 N N . ASP A 1 172 ? 19.186 3.714 -13.241 1.00 92.44 172 ASP A N 1
ATOM 1341 C CA . ASP A 1 172 ? 18.703 3.543 -11.877 1.00 92.44 172 ASP A CA 1
ATOM 1342 C C . ASP A 1 172 ? 17.974 4.812 -11.405 1.00 92.44 172 ASP A C 1
ATOM 1344 O O . ASP A 1 172 ? 16.857 4.719 -10.899 1.00 92.44 172 ASP A O 1
ATOM 1348 N N . ASP A 1 173 ? 18.517 6.004 -11.681 1.00 93.06 173 ASP A N 1
ATOM 1349 C CA . ASP A 1 173 ? 17.880 7.295 -11.388 1.00 93.06 173 ASP A CA 1
ATOM 1350 C C . ASP A 1 173 ? 16.565 7.485 -12.151 1.00 93.06 173 ASP A C 1
ATOM 1352 O O . ASP A 1 173 ? 15.576 7.971 -11.590 1.00 93.06 173 ASP A O 1
ATOM 1356 N N . HIS A 1 174 ? 16.526 7.097 -13.430 1.00 94.00 174 HIS A N 1
ATOM 1357 C CA . HIS A 1 174 ? 15.302 7.132 -14.234 1.00 94.00 174 HIS A CA 1
ATOM 1358 C C . HIS A 1 174 ? 14.199 6.279 -13.603 1.00 94.00 174 HIS A C 1
ATOM 1360 O O . HIS A 1 174 ? 13.082 6.758 -13.376 1.00 94.00 174 HIS A O 1
ATOM 1366 N N . TRP A 1 175 ? 14.510 5.024 -13.274 1.00 94.00 175 TRP A N 1
ATOM 1367 C CA . TRP A 1 175 ? 13.538 4.120 -12.669 1.00 94.00 175 TRP A CA 1
ATOM 1368 C C . TRP A 1 175 ? 13.186 4.504 -11.241 1.00 94.00 175 TRP A C 1
ATOM 1370 O O . TRP A 1 175 ? 12.020 4.384 -10.875 1.00 94.00 175 TRP A O 1
ATOM 1380 N N . LYS A 1 176 ? 14.130 5.033 -10.463 1.00 94.56 176 LYS A N 1
ATOM 1381 C CA . LYS A 1 176 ? 13.883 5.600 -9.136 1.00 94.56 176 LYS A CA 1
ATOM 1382 C C . LYS A 1 176 ? 12.817 6.693 -9.201 1.00 94.56 176 LYS A C 1
ATOM 1384 O O . LYS A 1 176 ? 11.786 6.582 -8.540 1.00 94.56 176 LYS A O 1
ATOM 1389 N N . ARG A 1 177 ? 12.991 7.682 -10.085 1.00 93.88 177 ARG A N 1
ATOM 1390 C CA . ARG A 1 177 ? 12.018 8.774 -10.289 1.00 93.88 177 ARG A CA 1
ATOM 1391 C C . ARG A 1 177 ? 10.662 8.258 -10.769 1.00 93.88 177 ARG A C 1
ATOM 1393 O O . ARG A 1 177 ? 9.625 8.666 -10.251 1.00 93.88 177 ARG A O 1
ATOM 1400 N N . ARG A 1 178 ? 10.653 7.337 -11.738 1.00 94.94 178 ARG A N 1
ATOM 1401 C CA . ARG A 1 178 ? 9.413 6.771 -12.290 1.00 94.94 178 ARG A CA 1
ATOM 1402 C C . ARG A 1 178 ? 8.649 5.934 -11.259 1.00 94.94 178 ARG A C 1
ATOM 1404 O O . ARG A 1 178 ? 7.425 6.031 -11.195 1.00 94.94 178 ARG A O 1
ATOM 1411 N N . LYS A 1 179 ? 9.348 5.135 -10.447 1.00 95.81 179 LYS A N 1
ATOM 1412 C CA . LYS A 1 179 ? 8.761 4.357 -9.345 1.00 95.81 179 LYS A CA 1
ATOM 1413 C C . LYS A 1 179 ? 8.184 5.285 -8.281 1.00 95.81 179 LYS A C 1
ATOM 1415 O O . LYS A 1 179 ? 7.026 5.110 -7.924 1.00 95.81 179 LYS A O 1
ATOM 1420 N N . ALA A 1 180 ? 8.933 6.303 -7.851 1.00 96.25 180 ALA A N 1
ATOM 1421 C CA . ALA A 1 180 ? 8.457 7.287 -6.880 1.00 96.25 180 ALA A CA 1
ATOM 1422 C C . ALA A 1 180 ? 7.170 7.991 -7.344 1.00 96.25 180 ALA A C 1
ATOM 1424 O O . ALA A 1 180 ? 6.214 8.074 -6.577 1.00 96.25 180 ALA A O 1
ATOM 1425 N N . ALA A 1 181 ? 7.101 8.415 -8.612 1.00 95.06 181 ALA A N 1
ATOM 1426 C CA . ALA A 1 181 ? 5.903 9.043 -9.174 1.00 95.06 181 ALA A CA 1
ATOM 1427 C C . ALA A 1 181 ? 4.682 8.103 -9.175 1.00 95.06 181 ALA A C 1
ATOM 1429 O O . ALA A 1 181 ? 3.597 8.501 -8.763 1.00 95.06 181 ALA A O 1
ATOM 1430 N N . ARG A 1 182 ? 4.860 6.836 -9.576 1.00 95.62 182 ARG A N 1
ATOM 1431 C CA . ARG A 1 182 ? 3.776 5.836 -9.564 1.00 95.62 182 ARG A CA 1
ATOM 1432 C C . ARG A 1 182 ? 3.336 5.460 -8.147 1.00 95.62 182 ARG A C 1
ATOM 1434 O O . ARG A 1 182 ? 2.159 5.200 -7.925 1.00 95.62 182 ARG A O 1
ATOM 1441 N N . ILE A 1 183 ? 4.262 5.429 -7.187 1.00 97.12 183 ILE A N 1
ATOM 1442 C CA . ILE A 1 183 ? 3.927 5.221 -5.772 1.00 97.12 183 ILE A CA 1
ATOM 1443 C C . ILE A 1 183 ? 3.107 6.398 -5.250 1.00 97.12 183 ILE A C 1
ATOM 1445 O O . ILE A 1 183 ? 2.106 6.164 -4.584 1.00 97.12 183 ILE A O 1
ATOM 1449 N N . ALA A 1 184 ? 3.490 7.638 -5.571 1.00 95.88 184 ALA A N 1
ATOM 1450 C CA . ALA A 1 184 ? 2.730 8.822 -5.177 1.00 95.88 184 ALA A CA 1
ATOM 1451 C C . ALA A 1 184 ? 1.294 8.775 -5.712 1.00 95.88 184 ALA A C 1
ATOM 1453 O O . ALA A 1 184 ? 0.359 8.961 -4.942 1.00 95.88 184 ALA A O 1
ATOM 1454 N N . GLU A 1 185 ? 1.113 8.422 -6.985 1.00 95.62 185 GLU A N 1
ATOM 1455 C CA . GLU A 1 185 ? -0.212 8.224 -7.585 1.00 95.62 185 GLU A CA 1
ATOM 1456 C C . GLU A 1 185 ? -1.028 7.143 -6.850 1.00 95.62 185 GLU A C 1
ATOM 1458 O O . GLU A 1 185 ? -2.176 7.379 -6.470 1.00 95.62 185 GLU A O 1
ATOM 1463 N N . ALA A 1 186 ? -0.428 5.978 -6.581 1.00 96.12 186 ALA A N 1
ATOM 1464 C CA . ALA A 1 186 ? -1.099 4.887 -5.872 1.00 96.12 186 ALA A CA 1
ATOM 1465 C C . ALA A 1 186 ? -1.455 5.248 -4.415 1.00 96.12 186 ALA A C 1
ATOM 1467 O O . ALA A 1 186 ? -2.488 4.823 -3.896 1.00 96.12 186 ALA A O 1
ATOM 1468 N N . MET A 1 187 ? -0.609 6.036 -3.749 1.00 95.81 187 MET A N 1
ATOM 1469 C CA . MET A 1 187 ? -0.814 6.491 -2.374 1.00 95.81 187 MET A CA 1
ATOM 1470 C C . MET A 1 187 ? -1.850 7.614 -2.279 1.00 95.81 187 MET A C 1
ATOM 1472 O O . MET A 1 187 ? -2.591 7.669 -1.295 1.00 95.81 187 MET A O 1
ATOM 1476 N N . GLU A 1 188 ? -1.944 8.494 -3.277 1.00 95.38 188 GLU A N 1
ATOM 1477 C CA . GLU A 1 188 ? -2.895 9.613 -3.289 1.00 95.38 188 GLU A CA 1
ATOM 1478 C C . GLU A 1 188 ? -4.346 9.119 -3.224 1.00 95.38 188 GLU A C 1
ATOM 1480 O O . GLU A 1 188 ? -5.147 9.636 -2.443 1.00 95.38 188 GLU A O 1
ATOM 1485 N N . ALA A 1 189 ? -4.652 8.039 -3.949 1.00 92.12 189 ALA A N 1
ATOM 1486 C CA . ALA A 1 189 ? -5.970 7.407 -3.950 1.00 92.12 189 ALA A CA 1
ATOM 1487 C C . ALA A 1 189 ? -6.329 6.695 -2.626 1.00 92.12 189 ALA A C 1
ATOM 1489 O O . ALA A 1 189 ? -7.499 6.392 -2.387 1.00 92.12 189 ALA A O 1
ATOM 1490 N N . ALA A 1 190 ? -5.346 6.409 -1.767 1.00 95.19 190 ALA A N 1
ATOM 1491 C CA . ALA A 1 190 ? -5.534 5.625 -0.551 1.00 95.19 190 ALA A CA 1
ATOM 1492 C C . ALA A 1 190 ? -5.935 6.482 0.659 1.00 95.19 190 ALA A C 1
ATOM 1494 O O . ALA A 1 190 ? -5.533 7.635 0.814 1.00 95.19 190 ALA A O 1
ATOM 1495 N N . ARG A 1 191 ? -6.688 5.899 1.598 1.00 95.06 191 ARG A N 1
ATOM 1496 C CA . ARG A 1 191 ? -7.076 6.595 2.837 1.00 95.06 191 ARG A CA 1
ATOM 1497 C C . ARG A 1 191 ? -5.853 6.901 3.723 1.00 95.06 191 ARG A C 1
ATOM 1499 O O . ARG A 1 191 ? -4.899 6.123 3.730 1.00 95.06 191 ARG A O 1
ATOM 1506 N N . PRO A 1 192 ? -5.869 7.970 4.546 1.00 95.94 192 PRO A N 1
ATOM 1507 C CA . PRO A 1 192 ? -4.720 8.341 5.383 1.00 95.94 192 PRO A CA 1
ATOM 1508 C C . PRO A 1 192 ? -4.206 7.223 6.304 1.00 95.94 192 PRO A C 1
ATOM 1510 O O . PRO A 1 192 ? -2.997 7.027 6.419 1.00 95.94 192 PRO A O 1
ATOM 1513 N N . ALA A 1 193 ? -5.107 6.460 6.928 1.00 95.88 193 ALA A N 1
ATOM 1514 C CA . ALA A 1 193 ? -4.742 5.341 7.796 1.00 95.88 193 ALA A CA 1
ATOM 1515 C C . ALA A 1 193 ? -4.070 4.192 7.020 1.00 95.88 193 ALA A C 1
ATOM 1517 O O . ALA A 1 193 ? -3.071 3.631 7.477 1.00 95.88 193 ALA A O 1
ATOM 1518 N N . VAL A 1 194 ? -4.560 3.911 5.808 1.00 97.94 194 VAL A N 1
ATOM 1519 C CA . VAL A 1 194 ? -3.983 2.931 4.876 1.00 97.94 194 VAL A CA 1
ATOM 1520 C C . VAL A 1 194 ? -2.591 3.378 4.430 1.00 97.94 194 VAL A C 1
ATOM 1522 O O . VAL A 1 194 ? -1.638 2.615 4.578 1.00 97.94 194 VAL A O 1
ATOM 1525 N N . ARG A 1 195 ? -2.434 4.638 3.995 1.00 97.44 195 ARG A N 1
ATOM 1526 C CA . ARG A 1 195 ? -1.123 5.225 3.663 1.00 97.44 195 ARG A CA 1
ATOM 1527 C C . ARG A 1 195 ? -0.129 5.066 4.808 1.00 97.44 195 ARG A C 1
ATOM 1529 O O . ARG A 1 195 ? 0.978 4.585 4.601 1.00 97.44 195 ARG A O 1
ATOM 1536 N N . ALA A 1 196 ? -0.529 5.415 6.031 1.00 96.19 196 ALA A N 1
ATOM 1537 C CA . ALA A 1 196 ? 0.338 5.309 7.201 1.00 96.19 196 ALA A CA 1
ATOM 1538 C C . ALA A 1 196 ? 0.776 3.860 7.481 1.00 96.19 196 ALA A C 1
ATOM 1540 O O . ALA A 1 196 ? 1.922 3.632 7.874 1.00 96.19 196 ALA A O 1
ATOM 1541 N N . ARG A 1 197 ? -0.112 2.878 7.277 1.00 97.44 197 ARG A N 1
ATOM 1542 C CA . ARG A 1 197 ? 0.219 1.447 7.386 1.00 97.44 197 ARG A CA 1
ATOM 1543 C C . ARG A 1 197 ? 1.238 1.031 6.325 1.00 97.44 197 ARG A C 1
ATOM 1545 O O . ARG A 1 197 ? 2.266 0.462 6.685 1.00 97.44 197 ARG A O 1
ATOM 1552 N N . VAL A 1 198 ? 1.008 1.383 5.060 1.00 97.81 198 VAL A N 1
ATOM 1553 C CA . VAL A 1 198 ? 1.917 1.036 3.955 1.00 97.81 198 VAL A CA 1
ATOM 1554 C C . VAL A 1 198 ? 3.278 1.719 4.104 1.00 97.81 198 VAL A C 1
ATOM 1556 O O . VAL A 1 198 ? 4.299 1.053 3.956 1.00 97.81 198 VAL A O 1
ATOM 1559 N N . CYS A 1 199 ? 3.329 3.001 4.483 1.00 96.44 199 CYS A N 1
ATOM 1560 C CA . CYS A 1 199 ? 4.591 3.706 4.734 1.00 96.44 199 CYS A CA 1
ATOM 1561 C C . CYS A 1 199 ? 5.422 3.045 5.843 1.00 96.44 199 CYS A C 1
ATOM 1563 O O . CYS A 1 199 ? 6.644 2.991 5.744 1.00 96.44 199 CYS A O 1
ATOM 1565 N N . ARG A 1 200 ? 4.780 2.511 6.893 1.00 96.31 200 ARG A N 1
ATOM 1566 C CA . ARG A 1 200 ? 5.489 1.732 7.921 1.00 96.31 200 ARG A CA 1
ATOM 1567 C C . ARG A 1 200 ? 5.983 0.391 7.382 1.00 96.31 200 ARG A C 1
ATOM 1569 O O . ARG A 1 200 ? 7.118 0.023 7.666 1.00 96.31 200 ARG A O 1
ATOM 1576 N N . ALA A 1 201 ? 5.146 -0.323 6.630 1.00 96.69 201 ALA A N 1
ATOM 1577 C CA . ALA A 1 201 ? 5.459 -1.657 6.118 1.00 96.69 201 ALA A CA 1
ATOM 1578 C C . ALA A 1 201 ? 6.569 -1.650 5.053 1.00 96.69 201 ALA A C 1
ATOM 1580 O O . ALA A 1 201 ? 7.404 -2.550 5.037 1.00 96.69 201 ALA A O 1
ATOM 1581 N N . LEU A 1 202 ? 6.599 -0.628 4.191 1.00 96.81 202 LEU A N 1
ATOM 1582 C CA . LEU A 1 202 ? 7.525 -0.512 3.060 1.00 96.81 202 LEU A CA 1
ATOM 1583 C C . LEU A 1 202 ? 8.605 0.561 3.252 1.00 96.81 202 LEU A C 1
ATOM 1585 O O . LEU A 1 202 ? 9.180 1.027 2.273 1.00 96.81 202 LEU A O 1
ATOM 1589 N N . ARG A 1 203 ? 8.883 0.978 4.494 1.00 95.56 203 ARG A N 1
ATOM 1590 C CA . ARG A 1 203 ? 9.779 2.111 4.788 1.00 95.56 203 ARG A CA 1
ATOM 1591 C C . ARG A 1 203 ? 11.097 2.050 4.008 1.00 95.56 203 ARG A C 1
ATOM 1593 O O . ARG A 1 203 ? 11.443 3.007 3.332 1.00 95.56 203 ARG A O 1
ATOM 1600 N N . VAL A 1 204 ? 11.785 0.908 4.055 1.00 95.12 204 VAL A N 1
ATOM 1601 C CA . VAL A 1 204 ? 13.096 0.727 3.407 1.00 95.12 204 VAL A CA 1
ATOM 1602 C C . VAL A 1 204 ? 12.994 0.896 1.890 1.00 95.12 204 VAL A C 1
ATOM 1604 O O . VAL A 1 204 ? 13.750 1.658 1.300 1.00 95.12 204 VAL A O 1
ATOM 1607 N N . GLN A 1 205 ? 12.018 0.242 1.261 1.00 95.19 205 GLN A N 1
ATOM 1608 C CA . GLN A 1 205 ? 11.824 0.297 -0.187 1.00 95.19 205 GLN A CA 1
ATOM 1609 C C . GLN A 1 205 ? 11.430 1.701 -0.660 1.00 95.19 205 GLN A C 1
ATOM 1611 O O . GLN A 1 205 ? 11.832 2.131 -1.740 1.00 95.19 205 GLN A O 1
ATOM 1616 N N . LEU A 1 206 ? 10.630 2.416 0.139 1.00 95.12 206 LEU A N 1
ATOM 1617 C CA . LEU A 1 206 ? 10.230 3.793 -0.142 1.00 95.12 206 LEU A CA 1
ATOM 1618 C C . LEU A 1 206 ? 11.424 4.754 -0.045 1.00 95.12 206 LEU A C 1
ATOM 1620 O O . LEU A 1 206 ? 11.596 5.590 -0.933 1.00 95.12 206 LEU A O 1
ATOM 1624 N N . ASP A 1 207 ? 12.284 4.582 0.959 1.00 93.62 207 ASP A N 1
ATOM 1625 C CA . ASP A 1 207 ? 13.509 5.371 1.124 1.00 93.62 207 ASP A CA 1
ATOM 1626 C C . ASP A 1 207 ? 14.486 5.138 -0.046 1.00 93.62 207 ASP A C 1
ATOM 1628 O O . ASP A 1 207 ? 15.031 6.090 -0.616 1.00 93.62 207 ASP A O 1
ATOM 1632 N N . GLU A 1 208 ? 14.659 3.884 -0.479 1.00 91.25 208 GLU A N 1
ATOM 1633 C CA . GLU A 1 208 ? 15.508 3.519 -1.623 1.00 91.25 208 GLU A CA 1
ATOM 1634 C C . GLU A 1 208 ? 15.082 4.231 -2.911 1.00 91.25 208 GLU A C 1
ATOM 1636 O O . GLU A 1 208 ? 15.926 4.777 -3.636 1.00 91.25 208 GLU A O 1
ATOM 1641 N N . VAL A 1 209 ? 13.773 4.299 -3.177 1.00 92.31 209 VAL A N 1
ATOM 1642 C CA . VAL A 1 209 ? 13.234 5.019 -4.341 1.00 92.31 209 VAL A CA 1
ATOM 1643 C C . VAL A 1 209 ? 13.066 6.526 -4.103 1.00 92.31 209 VAL A C 1
ATOM 1645 O O . VAL A 1 209 ? 12.711 7.254 -5.026 1.00 92.31 209 VAL A O 1
ATOM 1648 N N . GLY A 1 210 ? 13.399 7.028 -2.910 1.00 89.94 210 GLY A N 1
ATOM 1649 C CA . GLY A 1 210 ? 13.331 8.451 -2.564 1.00 89.94 210 GLY A CA 1
ATOM 1650 C C . GLY A 1 210 ? 11.906 8.993 -2.426 1.00 89.94 210 GLY A C 1
ATOM 1651 O O . GLY A 1 210 ? 11.680 10.185 -2.631 1.00 89.94 210 GLY A O 1
ATOM 1652 N N . TYR A 1 211 ? 10.937 8.133 -2.115 1.00 87.50 211 TYR A N 1
ATOM 1653 C CA . TYR A 1 211 ? 9.560 8.538 -1.853 1.00 87.50 211 TYR A CA 1
ATOM 1654 C C . TYR A 1 211 ? 9.454 9.194 -0.464 1.00 87.50 211 TYR A C 1
ATOM 1656 O O . TYR A 1 211 ? 9.827 8.585 0.532 1.00 87.50 211 TYR A O 1
ATOM 1664 N N . GLY A 1 212 ? 8.943 10.431 -0.390 1.00 71.38 212 GLY A N 1
ATOM 1665 C CA . GLY A 1 212 ? 8.810 11.203 0.861 1.00 71.38 212 GLY A CA 1
ATOM 1666 C C . GLY A 1 212 ? 9.954 12.183 1.166 1.00 71.38 212 GLY A C 1
ATOM 1667 O O . GLY A 1 212 ? 9.871 12.920 2.142 1.00 71.38 212 GLY A O 1
ATOM 1668 N N . ALA A 1 213 ? 10.992 12.234 0.324 1.00 59.44 213 ALA A N 1
ATOM 1669 C CA . ALA A 1 213 ? 12.054 13.247 0.379 1.00 59.44 213 ALA A CA 1
ATOM 1670 C C . ALA A 1 213 ? 11.724 14.517 -0.444 1.00 59.44 213 ALA A C 1
ATOM 1672 O O . ALA A 1 213 ? 12.635 15.255 -0.823 1.00 59.44 213 ALA A O 1
ATOM 1673 N N . GLN A 1 214 ? 10.441 14.731 -0.761 1.00 42.94 214 GLN A N 1
ATOM 1674 C CA . GLN A 1 214 ? 9.913 15.852 -1.549 1.00 42.94 214 GLN A CA 1
ATOM 1675 C C . GLN A 1 214 ? 9.082 16.779 -0.671 1.00 42.94 214 GLN A C 1
ATOM 1677 O O . GLN A 1 214 ? 8.298 16.245 0.146 1.00 42.94 214 GLN A O 1
#

Radius of gyration: 38.28 Å; chains: 1; bounding box: 72×36×105 Å